Protein AF-A0A061S8C6-F1 (afdb_monomer_lite)

Sequence (274 aa):
RLLRRLGNVAHGTFVEFEAAVAGDGSKHVVRDGTVHPLTAYVINYVKRLFSYRGTLVALFREARAAADSTSSAEDGAPVETPRGGAEAGGRIAGSIVNILIALLQNLEAKSEMYKDGALRSLFLMNNVNYVVGSMRSYGSSQLLPEEWMARHAELVSTHKSQYLQLSWDPLFASLRAPLDVPENKRERRFVRERFRFINQQLKGLSAQHREWAIPDDELRREVRRTLLGELVPLYTKMREHYWDVFFSKKPEAYITYTGEDLRRMVEEDFFSRS

Organism: NCBI:txid582737

pLDDT: mean 86.71, std 13.58, range [40.66, 98.44]

Structure (mmCIF, N/CA/C/O backbone):
data_AF-A0A061S8C6-F1
#
_entry.id   AF-A0A061S8C6-F1
#
loop_
_atom_site.group_PDB
_atom_site.id
_atom_site.type_symbol
_atom_site.label_atom_id
_atom_site.label_alt_id
_atom_site.label_comp_id
_atom_site.label_asym_id
_atom_site.label_entity_id
_atom_site.label_seq_id
_atom_site.pdbx_PDB_ins_code
_atom_site.Cartn_x
_atom_site.Cartn_y
_atom_site.Cartn_z
_atom_site.occupancy
_atom_site.B_iso_or_equiv
_atom_site.auth_seq_id
_atom_site.auth_comp_id
_atom_site.auth_asym_id
_atom_site.auth_atom_id
_atom_site.pdbx_PDB_model_num
ATOM 1 N N . ARG A 1 1 ? 26.150 0.415 -43.761 1.00 60.56 1 ARG A N 1
ATOM 2 C CA . ARG A 1 1 ? 25.008 1.345 -44.014 1.00 60.56 1 ARG A CA 1
ATOM 3 C C . ARG A 1 1 ? 23.685 0.861 -43.393 1.00 60.56 1 ARG A C 1
ATOM 5 O O . ARG A 1 1 ? 23.012 1.683 -42.783 1.00 60.56 1 ARG A O 1
ATOM 12 N N . LEU A 1 2 ? 23.321 -0.428 -43.514 1.00 72.75 2 LEU A N 1
ATOM 13 C CA . LEU A 1 2 ? 22.068 -0.989 -42.969 1.00 72.75 2 LEU A CA 1
ATOM 14 C C . LEU A 1 2 ? 22.064 -1.099 -41.429 1.00 72.75 2 LEU A C 1
ATOM 16 O O . LEU A 1 2 ? 21.153 -0.583 -40.795 1.00 72.75 2 LEU A O 1
ATOM 20 N N . LEU A 1 3 ? 23.121 -1.662 -40.833 1.00 67.25 3 LEU A N 1
ATOM 21 C CA . LEU A 1 3 ? 23.253 -1.846 -39.375 1.00 67.25 3 LEU A CA 1
ATOM 22 C C . LEU A 1 3 ? 23.261 -0.511 -38.609 1.00 67.25 3 LEU A C 1
ATOM 24 O O . LEU A 1 3 ? 22.590 -0.370 -37.595 1.00 67.25 3 LEU A O 1
ATOM 28 N N . ARG A 1 4 ? 23.887 0.530 -39.178 1.00 68.69 4 ARG A N 1
ATOM 29 C CA . ARG A 1 4 ? 23.805 1.911 -38.667 1.00 68.69 4 ARG A CA 1
ATOM 30 C C . ARG A 1 4 ? 22.382 2.461 -38.641 1.00 68.69 4 ARG A C 1
ATOM 32 O O . ARG A 1 4 ? 21.973 3.064 -37.657 1.00 68.69 4 ARG A O 1
ATOM 39 N N . ARG A 1 5 ? 21.626 2.271 -39.728 1.00 74.06 5 ARG A N 1
ATOM 40 C CA . ARG A 1 5 ? 20.215 2.681 -39.777 1.00 74.06 5 ARG A CA 1
ATOM 41 C C . ARG A 1 5 ? 19.396 1.903 -38.754 1.00 74.06 5 ARG A C 1
ATOM 43 O O . ARG A 1 5 ? 18.610 2.515 -38.050 1.00 74.06 5 ARG A O 1
ATOM 50 N N . LEU A 1 6 ? 19.625 0.598 -38.640 1.00 75.38 6 LEU A N 1
ATOM 51 C CA . LEU A 1 6 ? 18.925 -0.260 -37.691 1.00 75.38 6 LEU A CA 1
ATOM 52 C C . LEU A 1 6 ? 19.224 0.122 -36.232 1.00 75.38 6 LEU A C 1
ATOM 54 O O . LEU A 1 6 ? 18.294 0.194 -35.440 1.00 75.38 6 LEU A O 1
ATOM 58 N N . GLY A 1 7 ? 20.470 0.453 -35.882 1.00 72.12 7 GLY A N 1
ATOM 59 C CA . GLY A 1 7 ? 20.815 0.939 -34.541 1.00 72.12 7 GLY A CA 1
ATOM 60 C C . GLY A 1 7 ? 20.236 2.318 -34.218 1.00 72.12 7 GLY A C 1
ATOM 61 O O . GLY A 1 7 ? 19.758 2.531 -33.107 1.00 72.12 7 GLY A O 1
ATOM 62 N N . ASN A 1 8 ? 20.192 3.236 -35.190 1.00 73.44 8 ASN A N 1
ATOM 63 C CA . ASN A 1 8 ? 19.529 4.533 -35.007 1.00 73.44 8 ASN A CA 1
ATOM 64 C C . ASN A 1 8 ? 18.009 4.388 -34.858 1.00 73.44 8 ASN A C 1
ATOM 66 O O . ASN A 1 8 ? 17.418 5.055 -34.015 1.00 73.44 8 ASN A O 1
ATOM 70 N N . VAL A 1 9 ? 17.386 3.497 -35.637 1.00 81.56 9 VAL A N 1
ATOM 71 C CA . VAL A 1 9 ? 15.960 3.166 -35.502 1.00 81.56 9 VAL A CA 1
ATOM 72 C C . VAL A 1 9 ? 15.696 2.527 -34.144 1.00 81.56 9 VAL A C 1
ATOM 74 O O . VAL A 1 9 ? 14.794 2.970 -33.447 1.00 81.56 9 VAL A O 1
ATOM 77 N N . ALA A 1 10 ? 16.519 1.566 -33.716 1.00 77.06 10 ALA A N 1
ATOM 78 C CA . ALA A 1 10 ? 16.403 0.964 -32.393 1.00 77.06 10 ALA A CA 1
ATOM 79 C C . ALA A 1 10 ? 16.480 2.034 -31.295 1.00 77.06 10 ALA A C 1
ATOM 81 O O . ALA A 1 10 ? 15.618 2.071 -30.424 1.00 77.06 10 ALA A O 1
ATOM 82 N N . HIS A 1 11 ? 17.437 2.966 -31.368 1.00 75.00 11 HIS A N 1
ATOM 83 C CA . HIS A 1 11 ? 17.502 4.083 -30.423 1.00 75.00 11 HIS A CA 1
ATOM 84 C C . HIS A 1 11 ? 16.231 4.943 -30.429 1.00 75.00 11 HIS A C 1
ATOM 86 O O . HIS A 1 11 ? 15.688 5.220 -29.362 1.00 75.00 11 HIS A O 1
ATOM 92 N N . GLY A 1 12 ? 15.737 5.310 -31.617 1.00 81.88 12 GLY A N 1
ATOM 93 C CA . GLY A 1 12 ? 14.487 6.053 -31.781 1.00 81.88 12 GLY A CA 1
ATOM 94 C C . GLY A 1 12 ? 13.299 5.341 -31.136 1.00 81.88 12 GLY A C 1
ATOM 95 O O . GLY A 1 12 ? 12.559 5.965 -30.386 1.00 81.88 12 GLY A O 1
ATOM 96 N N . THR A 1 13 ? 13.191 4.019 -31.302 1.00 86.12 13 THR A N 1
ATOM 97 C CA . THR A 1 13 ? 12.101 3.242 -30.690 1.00 86.12 13 THR A CA 1
ATOM 98 C C . THR A 1 13 ? 12.125 3.253 -29.160 1.00 86.12 13 THR A C 1
ATOM 100 O O . THR A 1 13 ? 11.061 3.211 -28.551 1.00 86.12 13 THR A O 1
ATOM 103 N N . PHE A 1 14 ? 13.295 3.358 -28.509 1.00 85.38 14 PHE A N 1
ATOM 104 C CA . PHE A 1 14 ? 13.348 3.525 -27.048 1.00 85.38 14 PHE A CA 1
ATOM 105 C C . PHE A 1 14 ? 12.778 4.876 -26.615 1.00 85.38 14 PHE A C 1
ATOM 107 O O . PHE A 1 14 ? 11.998 4.921 -25.669 1.00 85.38 14 PHE A O 1
ATOM 114 N N . VAL A 1 15 ? 13.150 5.952 -27.313 1.00 85.75 15 VAL A N 1
ATOM 115 C CA . VAL A 1 15 ? 12.687 7.315 -27.011 1.00 85.75 15 VAL A CA 1
ATOM 116 C C . VAL A 1 15 ? 11.187 7.451 -27.278 1.00 85.75 15 VAL A C 1
ATOM 118 O O . VAL A 1 15 ? 10.459 8.012 -26.466 1.00 85.75 15 VAL A O 1
ATOM 121 N N . GLU A 1 16 ? 10.701 6.890 -28.385 1.00 90.12 16 GLU A N 1
ATOM 122 C CA . GLU A 1 16 ? 9.270 6.852 -28.703 1.00 90.12 16 GLU A CA 1
ATOM 123 C C . GLU A 1 16 ? 8.485 6.042 -27.668 1.00 90.12 16 GLU A C 1
ATOM 125 O O . GLU A 1 16 ? 7.411 6.465 -27.242 1.00 90.12 16 GLU A O 1
ATOM 130 N N . PHE A 1 17 ? 9.025 4.904 -27.223 1.00 92.38 17 PHE A N 1
ATOM 131 C CA . PHE A 1 17 ? 8.394 4.097 -26.184 1.00 92.38 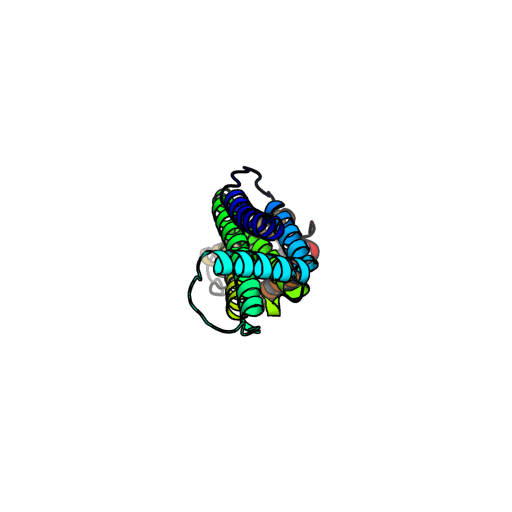17 PHE A CA 1
ATOM 132 C C . PHE A 1 17 ? 8.353 4.825 -24.838 1.00 92.38 17 PHE A C 1
ATOM 134 O O . PHE A 1 17 ? 7.316 4.830 -24.184 1.00 92.38 17 PHE A O 1
ATOM 141 N N . GLU A 1 18 ? 9.447 5.474 -24.437 1.00 92.25 18 GLU A N 1
ATOM 142 C CA . GLU A 1 18 ? 9.498 6.325 -23.244 1.00 92.25 18 GLU A CA 1
ATOM 143 C C . GLU A 1 18 ? 8.424 7.420 -23.298 1.00 92.25 18 GLU A C 1
ATOM 145 O O . GLU A 1 18 ? 7.632 7.553 -22.364 1.00 92.25 18 GLU A O 1
ATOM 150 N N . ALA A 1 19 ? 8.334 8.147 -24.417 1.00 91.19 19 ALA A N 1
ATOM 151 C CA . ALA A 1 19 ? 7.332 9.190 -24.617 1.00 91.19 19 ALA A CA 1
ATOM 152 C C . ALA A 1 19 ? 5.898 8.636 -24.592 1.00 91.19 19 ALA A C 1
ATOM 154 O O . ALA A 1 19 ? 5.008 9.259 -24.013 1.00 91.19 19 ALA A O 1
ATOM 155 N N . ALA A 1 20 ? 5.669 7.453 -25.169 1.00 92.94 20 ALA A N 1
ATOM 156 C CA . ALA A 1 20 ? 4.370 6.787 -25.139 1.00 92.94 20 ALA A CA 1
ATOM 157 C C . ALA A 1 20 ? 3.972 6.354 -23.719 1.00 92.94 20 ALA A C 1
ATOM 159 O O . ALA A 1 20 ? 2.811 6.492 -23.341 1.00 92.94 20 ALA A O 1
ATOM 160 N N . VAL A 1 21 ? 4.924 5.870 -22.916 1.00 93.75 21 VAL A N 1
ATOM 161 C CA . VAL A 1 21 ? 4.692 5.518 -21.507 1.00 93.75 21 VAL A CA 1
ATOM 162 C C . VAL A 1 21 ? 4.399 6.766 -20.677 1.00 93.75 21 VAL A C 1
ATOM 164 O O . VAL A 1 21 ? 3.437 6.772 -19.910 1.00 93.75 21 VAL A O 1
ATOM 167 N N . ALA A 1 22 ? 5.184 7.833 -20.850 1.00 91.81 22 ALA A N 1
ATOM 168 C CA . ALA A 1 22 ? 4.970 9.101 -20.157 1.00 91.81 22 ALA A CA 1
ATOM 169 C C . ALA A 1 22 ? 3.607 9.720 -20.512 1.00 91.81 22 ALA A C 1
ATOM 171 O O . ALA A 1 22 ? 2.885 10.195 -19.633 1.00 91.81 22 ALA A O 1
ATOM 172 N N . GLY A 1 23 ? 3.247 9.676 -21.797 1.00 89.31 23 GLY A N 1
ATOM 173 C CA . GLY A 1 23 ? 2.026 10.246 -22.358 1.00 89.31 23 GLY A CA 1
ATOM 174 C C . GLY A 1 23 ? 0.787 9.352 -22.283 1.00 89.31 23 GLY A C 1
ATOM 175 O O . GLY A 1 23 ? -0.250 9.747 -22.820 1.00 89.31 23 GLY A O 1
ATOM 176 N N . ASP A 1 24 ? 0.847 8.172 -21.650 1.00 89.88 24 ASP A N 1
ATOM 177 C CA . ASP A 1 24 ? -0.324 7.298 -21.531 1.00 89.88 24 ASP A CA 1
ATOM 178 C C . ASP A 1 24 ? -1.393 7.951 -20.641 1.00 89.88 24 ASP A C 1
ATOM 180 O O . ASP A 1 24 ? -1.356 7.869 -19.410 1.00 89.88 24 ASP A O 1
ATOM 184 N N . GLY A 1 25 ? -2.359 8.601 -21.291 1.00 80.44 25 GLY A N 1
ATOM 185 C CA . GLY A 1 25 ? -3.501 9.276 -20.673 1.00 80.44 25 GLY A CA 1
ATOM 186 C C . GLY A 1 25 ? -4.708 8.365 -20.445 1.00 80.44 25 GLY A C 1
ATOM 187 O O . GLY A 1 25 ? -5.836 8.858 -20.355 1.00 80.44 25 GLY A O 1
ATOM 188 N N . SER A 1 26 ? -4.513 7.041 -20.412 1.00 80.62 26 SER A N 1
ATOM 189 C CA . SER A 1 26 ? -5.609 6.104 -20.175 1.00 80.62 26 SER A CA 1
ATOM 190 C C . SER A 1 26 ? -6.276 6.399 -18.825 1.00 80.62 26 SER A C 1
ATOM 192 O O . SER A 1 26 ? -5.635 6.465 -17.778 1.00 80.62 26 SER A O 1
ATOM 194 N N . LYS A 1 27 ? -7.602 6.581 -18.841 1.00 75.75 27 LYS A N 1
ATOM 195 C CA . LYS A 1 27 ? -8.404 6.892 -17.641 1.00 75.75 27 LYS A CA 1
ATOM 196 C C . LYS A 1 27 ? -8.760 5.647 -16.823 1.00 75.75 27 LYS A C 1
ATOM 198 O O . LYS A 1 27 ? -9.739 5.646 -16.079 1.00 75.75 27 LYS A O 1
ATOM 203 N N . HIS A 1 28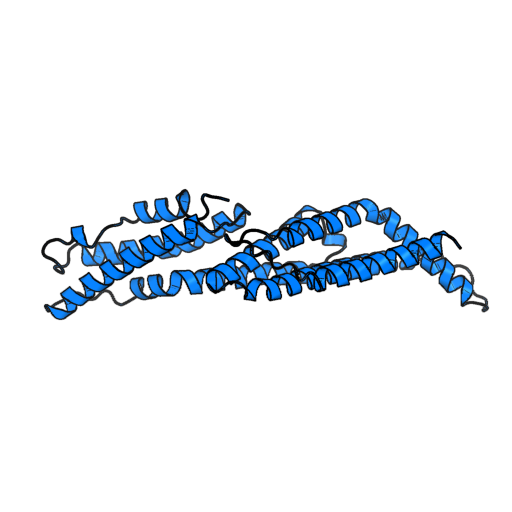 ? -8.027 4.554 -17.015 1.00 79.75 28 HIS A N 1
ATOM 204 C CA . HIS A 1 28 ? -8.328 3.296 -16.357 1.00 79.75 28 HIS A CA 1
ATOM 205 C C . HIS A 1 28 ? -7.880 3.356 -14.893 1.00 79.75 28 HIS A C 1
ATOM 207 O O . HIS A 1 28 ? -6.699 3.229 -14.580 1.00 79.75 28 HIS A O 1
ATOM 213 N N . VAL A 1 29 ? -8.840 3.543 -13.988 1.00 79.94 29 VAL A N 1
ATOM 214 C CA . VAL A 1 29 ? -8.599 3.495 -12.543 1.00 79.94 29 VAL A CA 1
ATOM 215 C C . VAL A 1 29 ? -8.738 2.057 -12.062 1.00 79.94 29 VAL A C 1
ATOM 217 O O . VAL A 1 29 ? -9.790 1.433 -12.211 1.00 79.94 29 VAL A O 1
ATOM 220 N N . VAL A 1 30 ? -7.675 1.547 -11.450 1.00 88.81 30 VAL A N 1
ATOM 221 C CA . VAL A 1 30 ? -7.631 0.211 -10.859 1.00 88.81 30 VAL A CA 1
ATOM 222 C C . VAL A 1 30 ? -8.296 0.267 -9.483 1.00 88.81 30 VAL A C 1
ATOM 224 O O . VAL A 1 30 ? -7.693 0.669 -8.498 1.00 88.81 30 VAL A O 1
ATOM 227 N N . ARG A 1 31 ? -9.586 -0.068 -9.419 1.00 90.38 31 ARG A N 1
ATOM 228 C CA . ARG A 1 31 ? -10.440 0.241 -8.254 1.00 90.38 31 ARG A CA 1
ATOM 229 C C . ARG A 1 31 ? -9.953 -0.326 -6.915 1.00 90.38 31 ARG A C 1
ATOM 231 O O . ARG A 1 31 ? -10.223 0.286 -5.891 1.00 90.38 31 ARG A O 1
ATOM 238 N N . ASP A 1 32 ? -9.269 -1.463 -6.928 1.00 92.88 32 ASP A N 1
ATOM 239 C CA . ASP A 1 32 ? -8.740 -2.160 -5.747 1.00 92.88 32 ASP A CA 1
ATOM 240 C C . ASP A 1 32 ? -7.292 -1.760 -5.397 1.00 92.88 32 ASP A C 1
ATOM 242 O O . ASP A 1 32 ? -6.709 -2.294 -4.454 1.00 92.88 32 ASP A O 1
ATOM 246 N N . GLY A 1 33 ? -6.692 -0.837 -6.157 1.00 93.81 33 GLY A N 1
ATOM 247 C CA . GLY A 1 33 ? -5.310 -0.411 -5.969 1.00 93.81 33 GLY A CA 1
ATOM 248 C C . GLY A 1 33 ? -4.268 -1.451 -6.389 1.00 93.81 33 GLY A C 1
ATOM 249 O O . GLY A 1 33 ? -3.097 -1.290 -6.045 1.00 93.81 33 GLY A O 1
ATOM 250 N N . THR A 1 34 ? -4.641 -2.501 -7.132 1.00 95.69 34 THR A N 1
ATOM 251 C CA . THR A 1 34 ? -3.683 -3.497 -7.635 1.00 95.69 34 THR A CA 1
ATOM 252 C C . THR A 1 34 ? -2.668 -2.907 -8.632 1.00 95.69 34 THR A C 1
ATOM 254 O O . THR A 1 34 ? -2.674 -1.717 -8.973 1.00 95.69 34 THR A O 1
ATOM 257 N N . VAL A 1 35 ? -1.753 -3.747 -9.117 1.00 96.38 35 VAL A N 1
ATOM 258 C CA . VAL A 1 35 ? -0.762 -3.368 -10.131 1.00 96.38 35 VAL A CA 1
ATOM 259 C C . VAL A 1 35 ? -1.466 -2.927 -11.417 1.00 96.38 35 VAL A C 1
ATOM 261 O O . VAL A 1 35 ? -2.308 -3.632 -11.972 1.00 96.38 35 VAL A O 1
ATOM 264 N N . HIS A 1 36 ? -1.094 -1.754 -11.922 1.00 95.50 36 HIS A N 1
ATOM 265 C CA . HIS A 1 36 ? -1.658 -1.204 -13.144 1.00 95.50 36 HIS A CA 1
ATOM 266 C C . HIS A 1 36 ? -1.216 -2.027 -14.369 1.00 95.50 36 HIS A C 1
ATOM 268 O O . HIS A 1 36 ? -0.034 -2.370 -14.476 1.00 95.50 36 HIS A O 1
ATOM 274 N N . PRO A 1 37 ? -2.098 -2.286 -15.357 1.00 94.38 37 PRO A N 1
ATOM 275 C CA . PRO A 1 37 ? -1.733 -3.030 -16.567 1.00 94.38 37 PRO A CA 1
ATOM 276 C C . PRO A 1 37 ? -0.530 -2.442 -17.321 1.00 94.38 37 PRO A C 1
ATOM 278 O O . PRO A 1 37 ? 0.321 -3.186 -17.806 1.00 94.38 37 PRO A O 1
ATOM 281 N N . LEU A 1 38 ? -0.417 -1.108 -17.363 1.00 94.81 38 LEU A N 1
ATOM 282 C CA . LEU A 1 38 ? 0.753 -0.406 -17.918 1.00 94.81 38 LEU A CA 1
ATOM 283 C C . LEU A 1 38 ? 2.065 -0.836 -17.245 1.00 94.81 38 LEU A C 1
ATOM 285 O O . LEU A 1 38 ? 3.054 -1.057 -17.936 1.00 94.81 38 LEU A O 1
ATOM 289 N N . THR A 1 39 ? 2.072 -1.007 -15.922 1.00 96.19 39 THR A N 1
ATOM 290 C CA . THR A 1 39 ? 3.252 -1.442 -15.167 1.00 96.19 39 THR A CA 1
ATOM 291 C C . THR A 1 39 ? 3.692 -2.824 -15.626 1.00 96.19 39 THR A C 1
ATOM 293 O O . THR A 1 39 ? 4.852 -3.014 -15.989 1.00 96.19 39 THR A O 1
ATOM 296 N N . ALA A 1 40 ? 2.761 -3.780 -15.697 1.00 94.38 40 ALA A N 1
ATOM 297 C CA . ALA A 1 40 ? 3.052 -5.125 -16.188 1.00 94.38 40 ALA A CA 1
ATOM 298 C C . ALA A 1 40 ? 3.533 -5.113 -17.649 1.00 94.38 40 ALA A C 1
ATOM 300 O O . ALA A 1 40 ? 4.491 -5.806 -17.994 1.00 94.38 40 ALA A O 1
ATOM 301 N N . TYR A 1 41 ? 2.910 -4.298 -18.504 1.00 94.88 41 TYR A N 1
ATOM 302 C CA . TYR A 1 41 ? 3.287 -4.150 -19.908 1.00 94.88 41 TYR A CA 1
ATOM 303 C C . TYR A 1 41 ? 4.715 -3.614 -20.076 1.00 94.88 41 TYR A C 1
ATOM 305 O O . TYR A 1 41 ? 5.533 -4.250 -20.744 1.00 94.88 41 TYR A O 1
ATOM 313 N N . VAL A 1 42 ? 5.042 -2.494 -19.426 1.00 95.06 42 VAL A N 1
ATOM 314 C CA . VAL A 1 42 ? 6.373 -1.874 -19.494 1.00 95.06 42 VAL A CA 1
ATOM 315 C C . VAL A 1 42 ? 7.433 -2.806 -18.922 1.00 95.06 42 VAL A C 1
ATOM 317 O O . VAL A 1 42 ? 8.486 -2.993 -19.527 1.00 95.06 42 VAL A O 1
ATOM 320 N N . ILE A 1 43 ? 7.146 -3.463 -17.802 1.00 93.94 43 ILE A N 1
ATOM 321 C CA . ILE A 1 43 ? 8.078 -4.413 -17.201 1.00 93.94 43 ILE A CA 1
ATOM 322 C C . ILE A 1 43 ? 8.310 -5.621 -18.112 1.00 93.94 43 ILE A C 1
ATOM 324 O O . ILE A 1 43 ? 9.451 -6.043 -18.279 1.00 93.94 43 ILE A O 1
ATOM 328 N N . ASN A 1 44 ? 7.275 -6.155 -18.760 1.00 92.44 44 ASN A N 1
ATOM 329 C CA . ASN A 1 44 ? 7.435 -7.229 -19.742 1.00 92.44 44 ASN A CA 1
ATOM 330 C C . ASN A 1 44 ? 8.223 -6.782 -20.977 1.00 92.44 44 ASN A C 1
ATOM 332 O O . ASN A 1 44 ? 9.012 -7.563 -21.511 1.00 92.44 44 ASN A O 1
ATOM 336 N N . TYR A 1 45 ? 8.051 -5.535 -21.414 1.00 90.94 45 TYR A N 1
ATOM 337 C CA . TYR A 1 45 ? 8.861 -4.950 -22.476 1.00 90.94 45 TYR A CA 1
ATOM 338 C C . TYR A 1 45 ? 10.340 -4.867 -22.067 1.00 90.94 45 TYR A C 1
ATOM 340 O O . TYR A 1 45 ? 11.197 -5.408 -22.764 1.00 90.94 45 TYR A O 1
ATOM 348 N N . VAL A 1 46 ? 10.643 -4.310 -20.891 1.00 89.19 46 VAL A N 1
ATOM 349 C CA . VAL A 1 46 ? 12.008 -4.239 -20.337 1.00 89.19 46 VAL A CA 1
ATOM 350 C C . VAL A 1 46 ? 12.627 -5.633 -20.178 1.00 89.19 46 VAL A C 1
ATOM 352 O O . VAL A 1 46 ? 13.775 -5.850 -20.563 1.00 89.19 46 VAL A O 1
ATOM 355 N N . LYS A 1 47 ? 11.856 -6.621 -19.712 1.00 86.56 47 LYS A N 1
ATOM 356 C CA . LYS A 1 47 ? 12.293 -8.024 -19.629 1.00 86.56 47 LYS A CA 1
ATOM 357 C C . LYS A 1 47 ? 12.693 -8.592 -20.992 1.00 86.56 47 LYS A C 1
ATOM 359 O O . LYS A 1 47 ? 13.728 -9.245 -21.097 1.00 86.56 47 LYS A O 1
ATOM 364 N N . ARG A 1 48 ? 11.923 -8.310 -22.049 1.00 85.88 48 ARG A N 1
ATOM 365 C CA . ARG A 1 48 ? 12.279 -8.713 -23.422 1.00 85.88 48 ARG A CA 1
ATOM 366 C C . ARG A 1 48 ? 13.552 -8.019 -23.896 1.00 85.88 48 ARG A C 1
ATOM 368 O O . ARG A 1 48 ? 14.389 -8.667 -24.515 1.00 85.88 48 ARG A O 1
ATOM 375 N N . LEU A 1 49 ? 13.735 -6.738 -23.574 1.00 82.12 49 LEU A N 1
ATOM 376 C CA . LEU A 1 49 ? 14.970 -6.016 -23.895 1.00 82.12 49 LEU A CA 1
ATOM 377 C C . LEU A 1 49 ? 16.197 -6.673 -23.248 1.00 82.12 49 LEU A C 1
ATOM 379 O O . LEU A 1 49 ? 17.236 -6.783 -23.901 1.00 82.12 49 LEU A O 1
ATOM 383 N N . PHE A 1 50 ? 16.072 -7.185 -22.017 1.00 77.50 50 PHE A N 1
ATOM 384 C CA . PHE A 1 50 ? 17.146 -7.955 -21.381 1.00 77.50 50 PHE A CA 1
ATOM 385 C C . PHE A 1 50 ? 17.492 -9.231 -22.158 1.00 77.50 50 PHE A C 1
ATOM 387 O O . PHE A 1 50 ? 18.674 -9.514 -22.351 1.00 77.50 50 PHE A O 1
ATOM 394 N N . SER A 1 51 ? 16.499 -9.964 -22.671 1.00 81.88 51 SER A N 1
ATOM 395 C CA . SER A 1 51 ? 16.736 -11.174 -23.476 1.00 81.88 51 SER A CA 1
ATOM 396 C C . SER A 1 51 ? 17.521 -10.900 -24.765 1.00 81.88 51 SER A C 1
ATOM 398 O O . SER A 1 51 ? 18.263 -11.766 -25.221 1.00 81.88 51 SER A O 1
ATOM 400 N N . TYR A 1 52 ? 17.413 -9.692 -25.327 1.00 81.75 52 TYR A N 1
ATOM 401 C CA . TYR A 1 52 ? 18.125 -9.281 -26.544 1.00 81.75 52 TYR A CA 1
ATOM 402 C C . TYR A 1 52 ? 19.355 -8.401 -26.277 1.00 81.75 52 TYR A C 1
ATOM 404 O O . TYR A 1 52 ? 19.899 -7.807 -27.209 1.00 81.75 52 TYR A O 1
ATOM 412 N N . ARG A 1 53 ? 19.843 -8.320 -25.029 1.00 77.25 53 ARG A N 1
ATOM 413 C CA . ARG A 1 53 ? 20.956 -7.431 -24.642 1.00 77.25 53 ARG A CA 1
ATOM 414 C C . ARG A 1 53 ? 22.195 -7.597 -25.523 1.00 77.25 53 ARG A C 1
ATOM 416 O O . ARG A 1 53 ? 22.767 -6.597 -25.943 1.00 77.25 53 ARG A O 1
ATOM 423 N N . GLY A 1 54 ? 22.613 -8.832 -25.808 1.00 79.06 54 GLY A N 1
ATOM 424 C CA . GLY A 1 54 ? 23.793 -9.098 -26.643 1.00 79.06 54 GLY A CA 1
ATOM 425 C C . GLY A 1 54 ? 23.645 -8.526 -28.055 1.00 79.06 54 GLY A C 1
ATOM 426 O O . GLY A 1 54 ? 24.530 -7.821 -28.538 1.00 79.06 54 GLY A O 1
ATOM 427 N N . THR A 1 55 ? 22.482 -8.751 -28.670 1.00 83.19 55 THR A N 1
ATOM 428 C CA . THR A 1 55 ? 22.127 -8.215 -29.988 1.00 83.19 55 THR A CA 1
ATOM 429 C C . THR A 1 55 ? 22.058 -6.692 -29.975 1.00 83.19 55 THR A C 1
ATOM 431 O O . THR A 1 55 ? 22.591 -6.054 -30.876 1.00 83.19 55 THR A O 1
ATOM 434 N N . LEU A 1 56 ? 21.461 -6.095 -28.938 1.00 77.50 56 LEU A N 1
ATOM 435 C CA . LEU A 1 56 ? 21.400 -4.643 -28.791 1.00 77.50 56 LEU A CA 1
ATOM 436 C C . LEU A 1 56 ? 22.807 -4.048 -28.656 1.00 77.50 56 LEU A C 1
ATOM 438 O O . LEU A 1 56 ? 23.145 -3.124 -29.387 1.00 77.50 56 LEU A O 1
ATOM 442 N N . VAL A 1 57 ? 23.665 -4.599 -27.793 1.00 79.50 57 VAL A N 1
ATOM 443 C CA . VAL A 1 57 ? 25.045 -4.114 -27.621 1.00 79.50 57 VAL A CA 1
ATOM 444 C C . VAL A 1 57 ? 25.829 -4.183 -28.935 1.00 79.50 57 VAL A C 1
ATOM 446 O O . VAL A 1 57 ? 26.522 -3.223 -29.269 1.00 79.50 57 VAL A O 1
ATOM 449 N N . ALA A 1 58 ? 25.706 -5.275 -29.696 1.00 79.19 58 ALA A N 1
ATOM 450 C CA . ALA A 1 58 ? 26.330 -5.400 -31.014 1.00 79.19 58 ALA A CA 1
ATOM 451 C C . ALA A 1 58 ? 25.795 -4.344 -31.998 1.00 79.19 58 ALA A C 1
ATOM 453 O O . ALA A 1 58 ? 26.573 -3.616 -32.613 1.00 79.19 58 ALA A O 1
ATOM 454 N N . LEU A 1 59 ? 24.472 -4.178 -32.056 1.00 78.75 59 LEU A N 1
ATOM 455 C CA . LEU A 1 59 ? 23.809 -3.217 -32.933 1.00 78.75 59 LEU A CA 1
ATOM 456 C C . LEU A 1 59 ? 24.221 -1.762 -32.636 1.00 78.75 59 LEU A C 1
ATOM 458 O O . LEU A 1 59 ? 24.501 -0.986 -33.550 1.00 78.75 59 LEU A O 1
ATOM 462 N N . PHE A 1 60 ? 24.286 -1.385 -31.356 1.00 72.12 60 PHE A N 1
ATOM 463 C CA . PHE A 1 60 ? 24.695 -0.044 -30.928 1.00 72.12 60 PHE A CA 1
ATOM 464 C C . PHE A 1 60 ? 26.192 0.214 -31.156 1.00 72.12 60 PHE A C 1
ATOM 466 O O . PHE A 1 60 ? 26.565 1.333 -31.519 1.00 72.12 60 PHE A O 1
ATOM 473 N N . ARG A 1 61 ? 27.047 -0.806 -30.994 1.00 76.19 61 ARG A N 1
ATOM 474 C CA . ARG A 1 61 ? 28.479 -0.728 -31.334 1.00 76.19 61 ARG A CA 1
ATOM 475 C C . ARG A 1 61 ? 28.684 -0.448 -32.820 1.00 76.19 61 ARG A C 1
ATOM 477 O O . ARG A 1 61 ? 29.404 0.482 -33.176 1.00 76.19 61 ARG A O 1
ATOM 484 N N . GLU A 1 62 ? 28.020 -1.210 -33.680 1.00 73.44 62 GLU A N 1
ATOM 485 C CA . GLU A 1 62 ? 28.142 -1.078 -35.134 1.00 73.44 62 GLU A CA 1
ATOM 486 C C . GLU A 1 62 ? 27.582 0.248 -35.651 1.00 73.44 62 GLU A C 1
ATOM 488 O O . GLU A 1 62 ? 28.157 0.861 -36.553 1.00 73.44 62 GLU A O 1
ATOM 493 N N . ALA A 1 63 ? 26.481 0.732 -35.066 1.00 67.12 63 ALA A N 1
ATOM 494 C CA . ALA A 1 63 ? 25.926 2.032 -35.423 1.00 67.12 63 ALA A CA 1
ATOM 495 C C . ALA A 1 63 ? 26.893 3.183 -35.129 1.00 67.12 63 ALA A C 1
ATOM 497 O O . ALA A 1 63 ? 26.964 4.129 -35.916 1.00 67.12 63 ALA A O 1
ATOM 498 N N . ARG A 1 64 ? 27.674 3.075 -34.050 1.00 68.88 64 ARG A N 1
ATOM 499 C CA . ARG A 1 64 ? 28.691 4.063 -33.690 1.00 68.88 64 ARG A CA 1
ATOM 500 C C . ARG A 1 64 ? 29.954 3.957 -34.534 1.00 68.88 64 ARG A C 1
ATOM 502 O O . ARG A 1 64 ? 30.378 4.968 -35.075 1.00 68.88 64 ARG A O 1
ATOM 509 N N . ALA A 1 65 ? 30.493 2.756 -34.737 1.00 68.94 65 ALA A N 1
ATOM 510 C CA . ALA A 1 65 ? 31.644 2.559 -35.626 1.00 68.94 65 ALA A CA 1
ATOM 511 C C . ALA A 1 65 ? 31.361 3.097 -37.046 1.00 68.94 65 ALA A C 1
ATOM 513 O O . ALA A 1 65 ? 32.216 3.690 -37.706 1.00 68.94 65 ALA A O 1
ATOM 514 N N . ALA A 1 66 ? 30.114 2.961 -37.504 1.00 63.06 66 ALA A N 1
ATOM 515 C CA . ALA A 1 66 ? 29.648 3.511 -38.771 1.00 63.06 66 ALA A CA 1
ATOM 516 C C . ALA A 1 66 ? 29.331 5.024 -38.742 1.00 63.06 66 ALA A C 1
ATOM 518 O O . ALA A 1 66 ? 29.050 5.594 -39.797 1.00 63.06 66 ALA A O 1
ATOM 519 N N . ALA A 1 67 ? 29.280 5.662 -37.571 1.00 62.62 67 ALA A N 1
ATOM 520 C CA . ALA A 1 67 ? 29.182 7.113 -37.413 1.00 62.62 67 ALA A CA 1
ATOM 521 C C . ALA A 1 67 ? 30.585 7.737 -37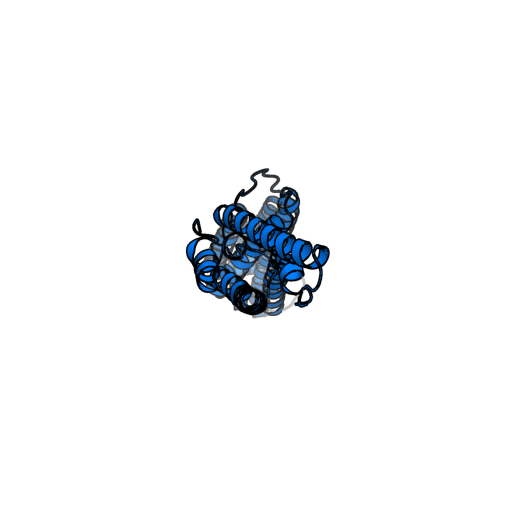.388 1.00 62.62 67 ALA A C 1
ATOM 523 O O . ALA A 1 67 ? 30.837 8.647 -38.176 1.00 62.62 67 ALA A O 1
ATOM 524 N N . ASP A 1 68 ? 31.498 7.155 -36.604 1.00 62.66 68 ASP A N 1
ATOM 525 C CA . ASP A 1 68 ? 32.885 7.606 -36.432 1.00 62.66 68 ASP A CA 1
ATOM 526 C C . ASP A 1 68 ? 33.685 7.529 -37.750 1.00 62.66 68 ASP A C 1
ATOM 528 O O . ASP A 1 68 ? 34.435 8.444 -38.086 1.00 62.66 68 ASP A O 1
ATOM 532 N N . SER A 1 69 ? 33.436 6.503 -38.574 1.00 61.03 69 SER A N 1
ATOM 533 C CA . SER A 1 69 ? 34.001 6.369 -39.936 1.00 61.03 69 SER A CA 1
ATOM 534 C C . SER A 1 69 ? 33.483 7.396 -40.952 1.00 61.03 69 SER A C 1
ATOM 536 O O . SER A 1 69 ? 34.035 7.518 -42.040 1.00 61.03 69 SER A O 1
ATOM 538 N N . THR A 1 70 ? 32.427 8.145 -40.621 1.00 55.44 70 THR A N 1
ATOM 539 C CA . THR A 1 70 ? 31.942 9.273 -41.439 1.00 55.44 70 THR A CA 1
ATOM 540 C C . THR A 1 70 ? 32.484 10.623 -40.966 1.00 55.44 70 THR A C 1
ATOM 542 O O . THR A 1 70 ? 32.288 11.611 -41.666 1.00 55.44 70 THR A O 1
ATOM 545 N N . SER A 1 71 ? 33.133 10.678 -39.796 1.00 54.88 71 SER A N 1
ATOM 546 C CA . SER A 1 71 ? 33.621 11.912 -39.165 1.00 54.88 71 SER A CA 1
ATOM 547 C C . SER A 1 71 ? 35.140 11.968 -38.980 1.00 54.88 71 SER A C 1
ATOM 549 O O . SER A 1 71 ? 35.635 12.973 -38.485 1.00 54.88 71 SER A O 1
ATOM 551 N N . SER A 1 72 ? 35.886 10.929 -39.365 1.00 46.31 72 SER A N 1
ATOM 552 C CA . SER A 1 72 ? 37.349 10.886 -39.251 1.00 46.31 72 SER A CA 1
ATOM 553 C C . SER A 1 72 ? 38.006 10.695 -40.619 1.00 46.31 72 SER A C 1
ATOM 555 O O . SER A 1 72 ? 38.105 9.594 -41.153 1.00 46.31 72 SER A O 1
ATOM 557 N N . ALA A 1 73 ? 38.455 11.816 -41.177 1.00 46.44 73 ALA A N 1
ATOM 558 C CA . ALA A 1 73 ? 39.543 11.877 -42.139 1.00 46.44 73 ALA A CA 1
ATOM 559 C C . ALA A 1 73 ? 40.781 12.426 -41.415 1.00 46.44 73 ALA A C 1
ATOM 561 O O . ALA A 1 73 ? 41.272 13.473 -41.797 1.00 46.44 73 ALA A O 1
ATOM 562 N N . GLU A 1 74 ? 41.240 11.774 -40.343 1.00 46.91 74 GLU A N 1
ATOM 563 C CA . GLU A 1 74 ? 42.572 12.025 -39.774 1.00 46.91 74 GLU A CA 1
ATOM 564 C C . GLU A 1 74 ? 43.166 10.709 -39.255 1.00 46.91 74 GLU A C 1
ATOM 566 O O . GLU A 1 74 ? 42.484 9.909 -38.610 1.00 46.91 74 GLU A O 1
ATOM 571 N N . ASP A 1 75 ? 44.427 10.486 -39.626 1.00 48.00 75 ASP A N 1
ATOM 572 C CA . ASP A 1 75 ? 45.219 9.275 -39.426 1.00 48.00 75 ASP A CA 1
ATOM 573 C C . ASP A 1 75 ? 45.305 8.845 -37.954 1.00 48.00 75 ASP A C 1
ATOM 575 O O . ASP A 1 75 ? 45.834 9.551 -37.096 1.00 48.00 75 ASP A O 1
ATOM 579 N N . GLY A 1 76 ? 44.863 7.620 -37.673 1.00 40.66 76 GLY A N 1
ATOM 580 C CA . GLY A 1 76 ? 45.086 6.952 -36.395 1.00 40.66 76 GLY A CA 1
ATOM 581 C C . GLY A 1 76 ? 44.643 5.493 -36.451 1.00 40.66 76 GLY A C 1
ATOM 582 O O . GLY A 1 76 ? 43.497 5.201 -36.782 1.00 40.66 76 GLY A O 1
ATOM 583 N N . ALA A 1 77 ? 45.564 4.571 -36.159 1.00 41.41 77 ALA A N 1
ATOM 584 C CA . ALA A 1 77 ? 45.363 3.122 -36.225 1.00 41.41 77 ALA A CA 1
ATOM 585 C C . ALA A 1 77 ? 44.102 2.645 -35.463 1.00 41.41 77 ALA A C 1
ATOM 587 O O . ALA A 1 77 ? 43.769 3.211 -34.417 1.00 41.41 77 ALA A O 1
ATOM 588 N N . PRO A 1 78 ? 43.418 1.578 -35.927 1.00 43.12 78 PRO A N 1
ATOM 589 C CA . PRO A 1 78 ? 42.204 1.090 -35.290 1.00 43.12 78 PRO A CA 1
ATOM 590 C C . PRO A 1 78 ? 42.558 0.445 -33.949 1.00 43.12 78 PRO A C 1
ATOM 592 O O . PRO A 1 78 ? 42.968 -0.711 -33.876 1.00 43.12 78 PRO A O 1
ATOM 595 N N . VAL A 1 79 ? 42.398 1.192 -32.859 1.00 41.72 79 VAL A N 1
ATOM 596 C CA . VAL A 1 79 ? 42.367 0.591 -31.529 1.00 41.72 79 VAL A CA 1
ATOM 597 C C . VAL A 1 79 ? 40.993 -0.054 -31.383 1.00 41.72 79 VAL A C 1
ATOM 599 O O . VAL A 1 79 ? 39.994 0.636 -31.165 1.00 41.72 79 VAL A O 1
ATOM 602 N N . GLU A 1 80 ? 40.927 -1.380 -31.509 1.00 45.78 80 GLU A N 1
ATOM 603 C CA . GLU A 1 80 ? 39.780 -2.166 -31.050 1.00 45.78 80 GLU A CA 1
ATOM 604 C C . GLU A 1 80 ? 39.631 -1.955 -29.538 1.00 45.78 80 GLU A C 1
ATOM 606 O O . GLU A 1 80 ? 40.205 -2.657 -28.709 1.00 45.78 80 GLU A O 1
ATOM 611 N N . THR A 1 81 ? 38.912 -0.903 -29.154 1.00 44.31 81 THR A N 1
ATOM 612 C CA . THR A 1 81 ? 38.743 -0.551 -27.750 1.00 44.31 81 THR A CA 1
ATOM 613 C C . THR A 1 81 ? 37.601 -1.375 -27.138 1.00 44.31 81 THR A C 1
ATOM 615 O O . THR A 1 81 ? 36.457 -1.316 -27.604 1.00 44.31 81 THR A O 1
ATOM 618 N N . PRO A 1 82 ? 37.833 -2.065 -26.004 1.00 47.91 82 PRO A N 1
ATOM 619 C CA . PRO A 1 82 ? 36.768 -2.677 -25.201 1.00 47.91 82 PRO A CA 1
ATOM 620 C C . PRO A 1 82 ? 35.678 -1.670 -24.771 1.00 47.91 82 PRO A C 1
ATOM 622 O O . PRO A 1 82 ? 34.533 -2.058 -24.519 1.00 47.91 82 PRO A O 1
ATOM 625 N N . ARG A 1 83 ? 36.010 -0.365 -24.758 1.00 52.81 83 ARG A N 1
ATOM 626 C CA . ARG A 1 83 ? 35.143 0.774 -24.397 1.00 52.81 83 ARG A CA 1
ATOM 627 C C . ARG A 1 83 ? 33.823 0.836 -25.163 1.00 52.81 83 ARG A C 1
ATOM 629 O O . ARG A 1 83 ? 32.795 1.101 -24.547 1.00 52.81 83 ARG A O 1
ATOM 636 N N . GLY A 1 84 ? 33.804 0.524 -26.461 1.00 54.44 84 GLY A N 1
ATOM 637 C CA . GLY A 1 84 ? 32.588 0.679 -27.274 1.00 54.44 84 GLY A CA 1
ATOM 638 C C . GLY A 1 84 ? 31.404 -0.181 -26.807 1.00 54.44 84 GLY A C 1
ATOM 639 O O . GLY A 1 84 ? 30.249 0.187 -27.006 1.00 54.44 84 GLY A O 1
ATOM 640 N N . GLY A 1 85 ? 31.668 -1.318 -26.152 1.00 56.62 85 GLY A N 1
ATOM 641 C CA . GLY A 1 85 ? 30.614 -2.195 -25.616 1.00 56.62 85 GLY A CA 1
ATOM 642 C C . GLY A 1 85 ? 30.102 -1.779 -24.257 1.00 56.62 85 GLY A C 1
ATOM 643 O O . GLY A 1 85 ? 28.907 -1.898 -24.001 1.00 56.62 85 GLY A O 1
ATOM 644 N N . ALA A 1 86 ? 30.997 -1.269 -23.412 1.00 61.22 86 ALA A N 1
ATOM 645 C CA . ALA A 1 86 ? 30.629 -0.695 -22.127 1.00 61.22 86 ALA A CA 1
ATOM 646 C C . ALA A 1 86 ? 29.761 0.558 -22.331 1.00 61.22 86 ALA A C 1
ATOM 648 O O . ALA A 1 86 ? 28.725 0.698 -21.690 1.00 61.22 86 ALA A O 1
ATOM 649 N N . GLU A 1 87 ? 30.111 1.411 -23.298 1.00 66.88 87 GLU A N 1
ATOM 650 C CA . GLU A 1 87 ? 29.331 2.606 -23.643 1.00 66.88 87 GLU A CA 1
ATOM 651 C C . GLU A 1 87 ? 27.976 2.261 -24.285 1.00 66.88 87 GLU A C 1
ATOM 653 O O . GLU A 1 87 ? 26.956 2.845 -23.923 1.00 66.88 87 GLU A O 1
ATOM 658 N N . ALA A 1 88 ? 27.924 1.274 -25.190 1.00 64.75 88 ALA A N 1
ATOM 659 C CA . ALA A 1 88 ? 26.663 0.775 -25.748 1.00 64.75 88 ALA A CA 1
ATOM 660 C C . ALA A 1 88 ? 25.758 0.150 -24.670 1.00 64.75 88 ALA A C 1
ATOM 662 O O . ALA A 1 88 ? 24.558 0.425 -24.631 1.00 64.75 88 ALA A O 1
ATOM 663 N N . GLY A 1 89 ? 26.336 -0.640 -23.760 1.00 67.44 89 GLY A N 1
ATOM 664 C CA . GLY A 1 89 ? 25.637 -1.190 -22.599 1.00 67.44 89 GLY A CA 1
ATOM 665 C C . GLY A 1 89 ? 25.101 -0.101 -21.667 1.00 67.44 89 GLY A C 1
ATOM 666 O O . GLY A 1 89 ? 23.947 -0.179 -21.250 1.00 67.44 89 GLY A O 1
ATOM 667 N N . GLY A 1 90 ? 25.892 0.945 -21.411 1.00 74.50 90 GLY A N 1
ATOM 668 C CA . GLY A 1 90 ? 25.493 2.101 -20.606 1.00 74.50 90 GLY A CA 1
ATOM 669 C C . GLY A 1 90 ? 24.337 2.898 -21.218 1.00 74.50 90 GLY A C 1
ATOM 670 O O . GLY A 1 90 ? 23.438 3.324 -20.500 1.00 74.50 90 GLY A O 1
ATOM 671 N N . ARG A 1 91 ? 24.290 3.041 -22.549 1.00 75.38 91 ARG A N 1
ATOM 672 C CA . ARG A 1 91 ? 23.160 3.696 -23.236 1.00 75.38 91 ARG A CA 1
ATOM 673 C C . ARG A 1 91 ? 21.862 2.901 -23.114 1.00 75.38 91 ARG A C 1
ATOM 675 O O . ARG A 1 91 ? 20.821 3.494 -22.856 1.00 75.38 91 ARG A O 1
ATOM 682 N N . ILE A 1 92 ? 21.923 1.574 -23.259 1.00 78.44 92 ILE A N 1
ATOM 683 C CA . ILE A 1 92 ? 20.756 0.694 -23.075 1.00 78.44 92 ILE A CA 1
ATOM 684 C C . ILE A 1 92 ? 20.263 0.771 -21.625 1.00 78.44 92 ILE A C 1
ATOM 686 O O . ILE A 1 92 ? 19.065 0.917 -21.394 1.00 78.44 92 ILE A O 1
ATOM 690 N N . ALA A 1 93 ? 21.185 0.721 -20.660 1.00 80.31 93 ALA A N 1
ATOM 691 C CA . ALA A 1 93 ? 20.874 0.905 -19.245 1.00 80.31 93 ALA A CA 1
ATOM 692 C C . ALA A 1 93 ? 20.185 2.255 -18.985 1.00 80.31 93 ALA A C 1
ATOM 694 O O . ALA A 1 93 ? 19.125 2.286 -18.365 1.00 80.31 93 ALA A O 1
ATOM 695 N N . GLY A 1 94 ? 20.726 3.350 -19.527 1.00 83.75 94 GLY A N 1
ATOM 696 C CA . GLY A 1 94 ? 20.138 4.687 -19.410 1.00 83.75 94 GLY A CA 1
ATOM 697 C C . GLY A 1 94 ? 18.725 4.775 -19.991 1.00 83.75 94 GLY A C 1
ATOM 698 O O . GLY A 1 94 ? 17.823 5.273 -19.326 1.00 83.75 94 GLY A O 1
ATOM 699 N N . SER A 1 95 ? 18.493 4.219 -21.184 1.00 85.56 95 SER A N 1
ATOM 700 C CA . SER A 1 95 ? 17.149 4.176 -21.777 1.00 85.56 95 SER A CA 1
ATOM 701 C C . SER A 1 95 ? 16.159 3.367 -20.935 1.00 85.56 95 SER A C 1
ATOM 703 O O . SER A 1 95 ? 15.014 3.778 -20.778 1.00 85.56 95 SER A O 1
ATOM 705 N N . ILE A 1 96 ? 16.584 2.240 -20.354 1.00 87.12 96 ILE A N 1
ATOM 706 C CA . ILE A 1 96 ? 15.731 1.447 -19.456 1.00 87.12 96 ILE A CA 1
ATOM 707 C C . ILE A 1 96 ? 15.384 2.246 -18.197 1.00 87.12 96 ILE A C 1
ATOM 709 O O . ILE A 1 96 ? 14.217 2.286 -17.813 1.00 87.12 96 ILE A O 1
ATOM 713 N N . VAL A 1 97 ? 16.366 2.909 -17.579 1.00 88.88 97 VAL A N 1
ATOM 714 C CA . VAL A 1 97 ? 16.135 3.766 -16.406 1.00 88.88 97 VAL A CA 1
ATOM 715 C C . VAL A 1 97 ? 15.125 4.867 -16.732 1.00 88.88 97 VAL A C 1
ATOM 717 O O . VAL A 1 97 ? 14.184 5.054 -15.964 1.00 88.88 97 VAL A O 1
ATOM 720 N N . ASN A 1 98 ? 15.256 5.538 -17.878 1.00 90.75 98 ASN A N 1
ATOM 721 C CA . ASN A 1 98 ? 14.317 6.583 -18.285 1.00 90.75 98 ASN A CA 1
ATOM 722 C C . ASN A 1 98 ? 12.896 6.044 -18.495 1.00 90.75 98 ASN A C 1
ATOM 724 O O . ASN A 1 98 ? 11.945 6.638 -17.999 1.00 90.75 98 ASN A O 1
ATOM 728 N N . ILE A 1 99 ? 12.743 4.885 -19.147 1.00 93.12 99 ILE A N 1
ATOM 729 C CA . ILE A 1 99 ? 11.438 4.226 -19.323 1.00 93.12 99 ILE A CA 1
ATOM 730 C C . ILE A 1 99 ? 10.796 3.901 -17.967 1.00 93.12 99 ILE A C 1
ATOM 732 O O . ILE A 1 99 ? 9.595 4.101 -17.785 1.00 93.12 99 ILE A O 1
ATOM 736 N N . LEU A 1 100 ? 11.581 3.409 -17.003 1.00 93.88 100 LEU A N 1
ATOM 737 C CA . LEU A 1 100 ? 11.083 3.113 -15.658 1.00 93.88 100 LEU A CA 1
ATOM 738 C C . LEU A 1 100 ? 10.698 4.391 -14.901 1.00 93.88 100 LEU A C 1
ATOM 740 O O . LEU A 1 100 ? 9.662 4.409 -14.243 1.00 93.88 100 LEU A O 1
ATOM 744 N N . ILE A 1 101 ? 11.476 5.470 -15.019 1.00 93.12 101 ILE A N 1
ATOM 745 C CA . ILE A 1 101 ? 11.135 6.772 -14.425 1.00 93.12 101 ILE A CA 1
ATOM 746 C C . ILE A 1 101 ? 9.846 7.324 -15.046 1.00 93.12 101 ILE A C 1
ATOM 748 O O . ILE A 1 101 ? 8.947 7.720 -14.306 1.00 93.12 101 ILE A O 1
ATOM 752 N N . ALA A 1 102 ? 9.724 7.292 -16.375 1.00 95.31 102 ALA A N 1
ATOM 753 C CA . ALA A 1 102 ? 8.528 7.720 -17.096 1.00 95.31 102 ALA A CA 1
ATOM 754 C C . ALA A 1 102 ? 7.288 6.935 -16.647 1.00 95.31 102 ALA A C 1
ATOM 756 O O . ALA A 1 102 ? 6.239 7.526 -16.392 1.00 95.31 102 ALA A O 1
ATOM 757 N N . LEU A 1 103 ? 7.419 5.613 -16.475 1.00 96.62 103 LEU A N 1
ATOM 758 C CA . LEU A 1 103 ? 6.361 4.769 -15.922 1.00 96.62 103 LEU A CA 1
ATOM 759 C C . LEU A 1 103 ? 5.958 5.229 -14.518 1.00 96.62 103 LEU A C 1
ATOM 761 O O . LEU A 1 103 ? 4.774 5.426 -14.261 1.00 96.62 103 LEU A O 1
ATOM 765 N N . LEU A 1 104 ? 6.919 5.399 -13.609 1.00 95.94 104 LEU A N 1
ATOM 766 C CA . LEU A 1 104 ? 6.634 5.765 -12.220 1.00 95.94 104 LEU A CA 1
ATOM 767 C C . LEU A 1 104 ? 5.996 7.156 -12.103 1.00 95.94 104 LEU A C 1
ATOM 769 O O . LEU A 1 104 ? 5.033 7.320 -11.361 1.00 95.94 104 LEU A O 1
ATOM 773 N N . GLN A 1 105 ? 6.462 8.135 -12.881 1.00 95.62 105 GLN A N 1
ATOM 774 C CA . GLN A 1 105 ? 5.858 9.471 -12.941 1.00 95.62 105 GLN A CA 1
ATOM 775 C C . GLN A 1 105 ? 4.432 9.435 -13.503 1.00 95.62 105 GLN A C 1
ATOM 777 O O . GLN A 1 105 ? 3.540 10.111 -12.993 1.00 95.62 105 GLN A O 1
ATOM 782 N N . ASN A 1 106 ? 4.199 8.623 -14.536 1.00 95.31 106 ASN A N 1
ATOM 783 C CA . ASN A 1 106 ? 2.868 8.446 -15.103 1.00 95.31 106 ASN A CA 1
ATOM 784 C C . ASN A 1 106 ? 1.911 7.766 -14.103 1.00 95.31 106 ASN A C 1
ATOM 786 O O . ASN A 1 106 ? 0.754 8.166 -13.980 1.00 95.31 106 ASN A O 1
ATOM 790 N N . LEU A 1 107 ? 2.392 6.782 -13.337 1.00 95.81 107 LEU A N 1
ATOM 791 C CA . LEU A 1 107 ? 1.620 6.147 -12.267 1.00 95.81 107 LEU A CA 1
ATOM 792 C C . LEU A 1 107 ? 1.307 7.116 -11.123 1.00 95.81 107 LEU A C 1
ATOM 794 O O . LEU A 1 107 ? 0.180 7.105 -10.635 1.00 95.81 107 LEU A O 1
ATOM 798 N N . GLU A 1 108 ? 2.253 7.975 -10.738 1.00 95.12 108 GLU A N 1
ATOM 799 C CA . GLU A 1 108 ? 2.027 9.045 -9.759 1.00 95.12 108 GLU A CA 1
ATOM 800 C C . GLU A 1 108 ? 0.895 9.968 -10.219 1.00 95.12 108 GLU A C 1
ATOM 802 O O . GLU A 1 108 ? -0.081 10.161 -9.494 1.00 95.12 108 GLU A O 1
ATOM 807 N N . ALA A 1 109 ? 0.953 10.442 -11.467 1.00 94.31 109 ALA A N 1
ATOM 808 C CA . ALA A 1 109 ? -0.094 11.279 -12.048 1.00 94.31 109 ALA A CA 1
ATOM 809 C C . ALA A 1 109 ? -1.459 10.568 -12.096 1.00 94.31 109 ALA A C 1
ATOM 811 O O . ALA A 1 109 ? -2.490 11.174 -11.812 1.00 94.31 109 ALA A O 1
ATOM 812 N N . LYS A 1 110 ? -1.488 9.266 -12.406 1.00 93.06 110 LYS A N 1
ATOM 813 C CA . LYS A 1 110 ? -2.725 8.465 -12.383 1.00 93.06 110 LYS A CA 1
ATOM 814 C C . LYS A 1 110 ? -3.266 8.243 -10.977 1.00 93.06 110 LYS A C 1
ATOM 816 O O . LYS A 1 110 ? -4.478 8.121 -10.805 1.00 93.06 110 LYS A O 1
ATOM 821 N N . SER A 1 111 ? -2.388 8.196 -9.981 1.00 94.62 111 SER A N 1
ATOM 822 C CA . SER A 1 111 ? -2.768 8.001 -8.585 1.00 94.62 111 SER A CA 1
ATOM 823 C C . SER A 1 111 ? -3.603 9.172 -8.035 1.00 94.62 111 SER A C 1
ATOM 825 O O . SER A 1 111 ? -4.422 8.978 -7.141 1.00 94.62 111 SER A O 1
ATOM 827 N N . GLU A 1 112 ? -3.510 10.361 -8.641 1.00 93.56 112 GLU A N 1
ATOM 828 C CA . GLU A 1 112 ? -4.347 11.526 -8.307 1.00 93.56 112 GLU A CA 1
ATOM 829 C C . GLU A 1 112 ? -5.846 11.310 -8.581 1.00 93.56 112 GLU A C 1
ATOM 831 O O . GLU A 1 112 ? -6.692 12.064 -8.104 1.00 93.56 112 GLU A O 1
ATOM 836 N N . MET A 1 113 ? -6.216 10.270 -9.338 1.00 90.94 113 MET A N 1
ATOM 837 C CA . MET A 1 113 ? -7.622 9.924 -9.567 1.00 90.94 113 MET A CA 1
ATOM 838 C C . MET A 1 113 ? -8.282 9.246 -8.354 1.00 90.94 113 MET A C 1
ATOM 840 O O . MET A 1 113 ? -9.515 9.175 -8.292 1.00 90.94 113 MET A O 1
ATOM 844 N N . TYR A 1 114 ? -7.501 8.737 -7.394 1.00 94.25 114 TYR A N 1
ATOM 845 C CA . TYR A 1 114 ? -8.042 8.164 -6.163 1.00 94.25 114 TYR A CA 1
ATOM 846 C C . TYR A 1 114 ? -8.430 9.275 -5.187 1.00 94.25 114 TYR A C 1
ATOM 848 O O . TYR A 1 114 ? -7.613 10.103 -4.798 1.00 94.25 114 TYR A O 1
ATOM 856 N N . LYS A 1 115 ? -9.692 9.260 -4.746 1.00 93.81 115 LYS A N 1
ATOM 857 C CA . LYS A 1 115 ? -10.183 10.187 -3.713 1.00 93.81 115 LYS A CA 1
ATOM 858 C C . LYS A 1 115 ? -9.650 9.850 -2.323 1.00 93.81 115 LYS A C 1
ATOM 860 O O . LYS A 1 115 ? -9.491 10.740 -1.497 1.00 93.81 115 LYS A O 1
ATOM 865 N N . ASP A 1 116 ? -9.437 8.563 -2.064 1.00 95.56 116 ASP A N 1
ATOM 866 C CA . ASP A 1 116 ? -8.884 8.073 -0.809 1.00 95.56 116 ASP A CA 1
ATOM 867 C C . ASP A 1 116 ? -7.351 8.077 -0.894 1.00 95.56 116 ASP A C 1
ATOM 869 O O . ASP A 1 116 ? -6.759 7.364 -1.710 1.00 95.56 116 ASP A O 1
ATOM 873 N N . GLY A 1 117 ? -6.714 8.889 -0.047 1.00 96.94 117 GLY A N 1
ATOM 874 C CA . GLY A 1 117 ? -5.259 8.998 0.020 1.00 96.94 117 GLY A CA 1
ATOM 875 C C . GLY A 1 117 ? -4.573 7.698 0.447 1.00 96.94 117 GLY A C 1
ATOM 876 O O . GLY A 1 117 ? -3.476 7.411 -0.025 1.00 96.94 117 GLY A O 1
ATOM 877 N N . ALA A 1 118 ? -5.215 6.872 1.274 1.00 97.12 118 ALA A N 1
ATOM 878 C CA . ALA A 1 118 ? -4.663 5.575 1.644 1.00 97.12 118 ALA A CA 1
ATOM 879 C C . ALA A 1 118 ? -4.674 4.599 0.462 1.00 97.12 118 ALA A C 1
ATOM 881 O O . ALA A 1 118 ? -3.682 3.901 0.241 1.00 97.12 118 ALA A O 1
ATOM 882 N N . LEU A 1 119 ? -5.750 4.590 -0.334 1.00 97.00 119 LEU A N 1
ATOM 883 C CA . LEU A 1 119 ? -5.820 3.779 -1.554 1.00 97.00 119 LEU A CA 1
ATOM 884 C C . LEU A 1 119 ? -4.787 4.238 -2.584 1.00 97.00 119 LEU A C 1
ATOM 886 O O . LEU A 1 119 ? -4.139 3.413 -3.226 1.00 97.00 119 LEU A O 1
ATOM 890 N N . ARG A 1 120 ? -4.592 5.556 -2.705 1.00 97.44 120 ARG A N 1
ATOM 891 C CA . ARG A 1 120 ? -3.535 6.141 -3.534 1.00 97.44 120 ARG A CA 1
ATOM 892 C C . ARG A 1 120 ? -2.156 5.618 -3.124 1.00 97.44 120 ARG A C 1
ATOM 894 O O . ARG A 1 120 ? -1.422 5.112 -3.972 1.00 97.44 120 ARG A O 1
ATOM 901 N N . SER A 1 121 ? -1.812 5.706 -1.838 1.00 98.25 121 SER A N 1
ATOM 902 C CA . SER A 1 121 ? -0.532 5.207 -1.324 1.00 98.25 121 SER A CA 1
ATOM 903 C C . SER A 1 121 ? -0.387 3.695 -1.513 1.00 98.25 121 SER A C 1
ATOM 905 O O . SER A 1 121 ? 0.685 3.235 -1.897 1.00 98.25 121 SER A O 1
ATOM 907 N N . LEU A 1 122 ? -1.457 2.916 -1.324 1.00 97.88 122 LEU A N 1
ATOM 908 C CA . LEU A 1 122 ? -1.453 1.472 -1.570 1.00 97.88 122 LEU A CA 1
ATOM 909 C C . LEU A 1 122 ? -1.203 1.140 -3.048 1.00 97.88 122 LEU A C 1
ATOM 911 O O . LEU A 1 122 ? -0.387 0.271 -3.356 1.00 97.88 122 LEU A O 1
ATOM 915 N N . PHE A 1 123 ? -1.846 1.862 -3.968 1.00 97.75 123 PHE A N 1
ATOM 916 C CA . PHE A 1 123 ? -1.629 1.706 -5.404 1.00 97.75 123 PHE A CA 1
ATOM 917 C C . PHE A 1 123 ? -0.171 1.968 -5.792 1.00 97.75 123 PHE A C 1
ATOM 919 O O . PHE A 1 123 ? 0.440 1.164 -6.504 1.00 97.75 123 PHE A O 1
ATOM 926 N N . LEU A 1 124 ? 0.413 3.063 -5.301 1.00 98.19 124 LEU A N 1
ATOM 927 C CA . LEU A 1 124 ? 1.813 3.394 -5.565 1.00 98.19 124 LEU A CA 1
ATOM 928 C C . LEU A 1 124 ? 2.754 2.346 -4.965 1.00 98.19 124 LEU A C 1
ATOM 930 O O . LEU A 1 124 ? 3.636 1.845 -5.663 1.00 98.19 124 LEU A O 1
ATOM 934 N N . MET A 1 125 ? 2.508 1.930 -3.721 1.00 98.31 125 MET A N 1
ATOM 935 C CA . MET A 1 125 ? 3.249 0.859 -3.053 1.00 98.31 125 MET A CA 1
ATOM 936 C C . MET A 1 125 ? 3.270 -0.426 -3.897 1.00 98.31 125 MET A C 1
ATOM 938 O O . MET A 1 125 ? 4.347 -0.960 -4.163 1.00 98.31 125 MET A O 1
ATOM 942 N N . ASN A 1 126 ? 2.109 -0.890 -4.371 1.00 98.12 126 ASN A N 1
ATOM 943 C CA . ASN A 1 126 ? 1.997 -2.100 -5.189 1.00 98.12 126 ASN A CA 1
ATOM 944 C C . ASN A 1 126 ? 2.786 -1.997 -6.495 1.00 98.12 126 ASN A C 1
ATOM 946 O O . ASN A 1 126 ? 3.518 -2.918 -6.863 1.00 98.12 126 ASN A O 1
ATOM 950 N N . ASN A 1 127 ? 2.645 -0.880 -7.209 1.00 98.06 127 ASN A N 1
ATOM 951 C CA . ASN A 1 127 ? 3.277 -0.718 -8.511 1.00 98.06 127 ASN A CA 1
ATOM 952 C C . ASN A 1 127 ? 4.797 -0.550 -8.401 1.00 98.06 127 ASN A C 1
ATOM 954 O O . ASN A 1 127 ? 5.527 -1.197 -9.152 1.00 98.06 127 ASN A O 1
ATOM 958 N N . VAL A 1 128 ? 5.287 0.251 -7.449 1.00 97.94 128 VAL A N 1
ATOM 959 C CA . VAL A 1 128 ? 6.732 0.396 -7.209 1.00 97.94 128 VAL A CA 1
ATOM 960 C C . VAL A 1 128 ? 7.325 -0.942 -6.761 1.00 97.94 128 VAL A C 1
ATOM 962 O O . VAL A 1 128 ? 8.359 -1.353 -7.290 1.00 97.94 128 VAL A O 1
ATOM 965 N N . ASN A 1 129 ? 6.652 -1.676 -5.864 1.00 97.81 129 ASN A N 1
ATOM 966 C CA . ASN A 1 129 ? 7.115 -2.996 -5.433 1.00 97.81 129 ASN A CA 1
ATOM 967 C C . ASN A 1 129 ? 7.178 -3.985 -6.602 1.00 97.81 129 ASN A C 1
ATOM 969 O O . ASN A 1 129 ? 8.166 -4.701 -6.747 1.00 97.81 129 ASN A O 1
ATOM 973 N N . TYR A 1 130 ? 6.177 -3.978 -7.486 1.00 97.12 130 TYR A N 1
ATOM 974 C CA . TYR A 1 130 ? 6.178 -4.822 -8.679 1.00 97.12 130 TYR A CA 1
ATOM 975 C C . TYR A 1 130 ? 7.359 -4.517 -9.611 1.00 97.12 130 TYR A C 1
ATOM 977 O O . TYR A 1 130 ? 7.996 -5.442 -10.124 1.00 97.12 130 TYR A O 1
ATOM 985 N N . VAL A 1 131 ? 7.677 -3.232 -9.815 1.00 95.62 131 VAL A N 1
ATOM 986 C CA . VAL A 1 131 ? 8.844 -2.797 -10.597 1.00 95.62 131 VAL A CA 1
ATOM 987 C C . VAL A 1 131 ? 10.135 -3.295 -9.944 1.00 95.62 131 VAL A C 1
ATOM 989 O O . VAL A 1 131 ? 10.911 -4.000 -10.590 1.00 95.62 131 VAL A O 1
ATOM 992 N N . VAL A 1 132 ? 10.345 -2.999 -8.657 1.00 94.12 132 VAL A N 1
ATOM 993 C CA . VAL A 1 132 ? 11.557 -3.383 -7.912 1.00 94.12 132 VAL A CA 1
ATOM 994 C C . VAL A 1 132 ? 11.727 -4.904 -7.871 1.00 94.12 132 VAL A C 1
ATOM 996 O O . VAL A 1 132 ? 12.799 -5.414 -8.202 1.00 94.12 132 VAL A O 1
ATOM 999 N N . GLY A 1 133 ? 10.675 -5.648 -7.526 1.00 93.75 133 GLY A N 1
ATOM 1000 C CA . GLY A 1 133 ? 10.690 -7.110 -7.467 1.00 93.75 133 GLY A CA 1
ATOM 1001 C C . GLY A 1 133 ? 10.961 -7.747 -8.830 1.00 93.75 133 GLY A C 1
ATOM 1002 O O . GLY A 1 133 ? 11.776 -8.668 -8.944 1.00 93.75 133 GLY A O 1
ATOM 1003 N N . SER A 1 134 ? 10.360 -7.205 -9.894 1.00 92.12 134 SER A N 1
ATOM 1004 C CA . SER A 1 134 ? 10.605 -7.672 -11.261 1.00 92.12 134 SER A CA 1
ATOM 1005 C C . SER A 1 134 ? 12.040 -7.430 -11.716 1.00 92.12 134 SER A C 1
ATOM 1007 O O . SER A 1 134 ? 12.623 -8.305 -12.351 1.00 92.12 134 SER A O 1
ATOM 1009 N N . MET A 1 135 ? 12.623 -6.273 -11.405 1.00 89.44 135 MET A N 1
ATOM 1010 C CA . MET A 1 135 ? 14.006 -5.968 -11.782 1.00 89.44 135 MET A CA 1
ATOM 1011 C C . MET A 1 135 ? 15.008 -6.815 -10.994 1.00 89.44 135 MET A C 1
ATOM 1013 O O . MET A 1 135 ? 15.905 -7.416 -11.590 1.00 89.44 135 MET A O 1
ATOM 1017 N N . ARG A 1 136 ? 14.781 -6.987 -9.685 1.00 88.00 136 ARG A N 1
ATOM 1018 C CA . ARG A 1 136 ? 15.593 -7.868 -8.834 1.00 88.00 136 ARG A CA 1
ATOM 1019 C C . ARG A 1 136 ? 15.601 -9.312 -9.348 1.00 88.00 136 ARG A C 1
ATOM 1021 O O . ARG A 1 136 ? 16.666 -9.909 -9.463 1.00 88.00 136 ARG A O 1
ATOM 1028 N N . SER A 1 137 ? 14.435 -9.845 -9.718 1.00 84.38 137 SER A N 1
ATOM 1029 C CA . SER A 1 137 ? 14.292 -11.235 -10.184 1.00 84.38 137 SER A CA 1
ATOM 1030 C C . SER A 1 137 ? 14.990 -11.507 -11.521 1.00 84.38 137 SER A C 1
ATOM 1032 O O . SER A 1 137 ? 15.462 -12.614 -11.754 1.00 84.38 137 SER A O 1
ATOM 1034 N N . TYR A 1 138 ? 15.074 -10.507 -12.404 1.00 76.62 138 TYR A N 1
ATOM 1035 C CA . TYR A 1 138 ? 15.688 -10.652 -13.731 1.00 76.62 138 TYR A CA 1
ATOM 1036 C C . TYR A 1 138 ? 17.209 -10.441 -13.739 1.00 76.62 138 TYR A C 1
ATOM 1038 O O . TYR A 1 138 ? 17.815 -10.426 -14.809 1.00 76.62 138 TYR A O 1
ATOM 1046 N N . GLY A 1 139 ? 17.841 -10.285 -12.570 1.00 67.81 139 GLY A N 1
ATOM 1047 C CA . GLY A 1 139 ? 19.286 -10.074 -12.486 1.00 67.81 139 GLY A CA 1
ATOM 1048 C C . GLY A 1 139 ? 19.713 -8.723 -13.061 1.00 67.81 139 GLY A C 1
ATOM 1049 O O . GLY A 1 139 ? 20.760 -8.616 -13.700 1.00 67.81 139 GLY A O 1
ATOM 1050 N N . SER A 1 140 ? 18.910 -7.673 -12.843 1.00 64.62 140 SER A N 1
ATOM 1051 C CA . SER A 1 140 ? 19.189 -6.324 -13.350 1.00 64.62 140 SER A CA 1
ATOM 1052 C C . SER A 1 140 ? 20.411 -5.651 -12.716 1.00 64.62 140 SER A C 1
ATOM 1054 O O . SER A 1 140 ? 20.697 -4.512 -13.069 1.00 64.62 140 SER A O 1
ATOM 1056 N N . SER A 1 141 ? 21.142 -6.312 -11.809 1.00 65.88 141 SER A N 1
ATOM 1057 C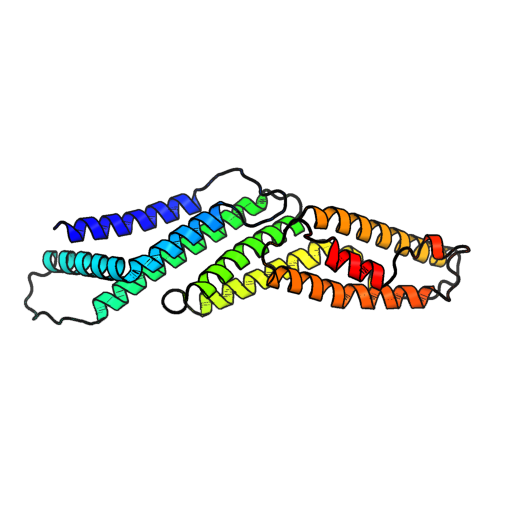 CA . SER A 1 141 ? 22.352 -5.781 -11.157 1.00 65.88 141 SER A CA 1
ATOM 1058 C C . SER A 1 141 ? 23.431 -5.340 -12.150 1.00 65.88 141 SER A C 1
ATOM 1060 O O . SER A 1 141 ? 24.282 -4.523 -11.824 1.00 65.88 141 SER A O 1
ATOM 1062 N N . GLN A 1 142 ? 23.383 -5.843 -13.386 1.00 64.25 142 GLN A N 1
ATOM 1063 C CA . GLN A 1 142 ? 24.297 -5.452 -14.461 1.00 64.25 142 GLN A CA 1
ATOM 1064 C C . GLN A 1 142 ? 23.874 -4.183 -15.226 1.00 64.25 142 GLN A C 1
ATOM 1066 O O . GLN A 1 142 ? 24.615 -3.740 -16.106 1.00 64.25 142 GLN A O 1
ATOM 1071 N N . LEU A 1 143 ? 22.672 -3.644 -14.987 1.00 68.69 143 LEU A N 1
ATOM 1072 C CA . LEU A 1 143 ? 22.077 -2.570 -15.800 1.00 68.69 143 LEU A CA 1
ATOM 1073 C C . LEU A 1 143 ? 21.414 -1.463 -14.979 1.00 68.69 143 LEU A C 1
ATOM 1075 O O . LEU A 1 143 ? 21.450 -0.312 -15.401 1.00 68.69 143 LEU A O 1
ATOM 1079 N N . LEU A 1 144 ? 20.820 -1.782 -13.832 1.00 79.31 144 LEU A N 1
ATOM 1080 C CA . LEU A 1 144 ? 20.311 -0.777 -12.907 1.00 79.31 144 LEU A CA 1
ATOM 1081 C C . LEU A 1 144 ? 21.353 -0.530 -11.813 1.00 79.31 144 LEU A C 1
ATOM 1083 O O . LEU A 1 144 ? 21.801 -1.503 -11.203 1.00 79.31 144 LEU A O 1
ATOM 1087 N N . PRO A 1 145 ? 21.715 0.738 -11.544 1.00 82.31 145 PRO A N 1
ATOM 1088 C CA . PRO A 1 145 ? 22.564 1.080 -10.410 1.00 82.31 145 PRO A CA 1
ATOM 1089 C C . PRO A 1 145 ? 21.971 0.557 -9.098 1.00 82.31 145 PRO A C 1
ATOM 1091 O O . PRO A 1 145 ? 20.749 0.590 -8.904 1.00 82.31 145 PRO A O 1
ATOM 1094 N N . GLU A 1 146 ? 22.824 0.098 -8.185 1.00 85.88 146 GLU A N 1
ATOM 1095 C CA . GLU A 1 146 ? 22.394 -0.391 -6.871 1.00 85.88 146 GLU A CA 1
ATOM 1096 C C . GLU A 1 146 ? 21.664 0.709 -6.088 1.00 85.88 146 GLU A C 1
ATOM 1098 O O . GLU A 1 146 ? 20.624 0.463 -5.475 1.00 85.88 146 GLU A O 1
ATOM 1103 N N . GLU A 1 147 ? 22.119 1.954 -6.226 1.00 88.50 147 GLU A N 1
ATOM 1104 C CA . GLU A 1 147 ? 21.504 3.137 -5.633 1.00 88.50 147 GLU A CA 1
ATOM 1105 C C . GLU A 1 147 ? 20.084 3.373 -6.158 1.00 88.50 147 GLU A C 1
ATOM 1107 O O . GLU A 1 147 ? 19.203 3.796 -5.408 1.00 88.50 147 GLU A O 1
ATOM 1112 N N . TRP A 1 148 ? 19.826 3.071 -7.438 1.00 90.06 148 TRP A N 1
ATOM 1113 C CA . TRP A 1 148 ? 18.480 3.163 -8.004 1.00 90.06 148 TRP A CA 1
ATOM 1114 C C . TRP A 1 148 ? 17.561 2.133 -7.342 1.00 90.06 148 TRP A C 1
ATOM 1116 O O . TRP A 1 148 ? 16.461 2.481 -6.913 1.00 90.06 148 TRP A O 1
ATOM 1126 N N . MET A 1 149 ? 18.019 0.886 -7.199 1.00 90.88 149 MET A N 1
ATOM 1127 C CA . MET A 1 149 ? 17.246 -0.179 -6.549 1.00 90.88 149 MET A CA 1
ATOM 1128 C C . MET A 1 149 ? 16.967 0.139 -5.076 1.00 90.88 149 MET A C 1
ATOM 1130 O O . MET A 1 149 ? 15.832 -0.025 -4.625 1.00 90.88 149 MET A O 1
ATOM 1134 N N . ALA A 1 150 ? 17.974 0.627 -4.348 1.00 92.56 150 ALA A N 1
ATOM 1135 C CA . ALA A 1 150 ? 17.849 1.018 -2.948 1.00 92.56 150 ALA A CA 1
ATOM 1136 C C . ALA A 1 150 ? 16.836 2.158 -2.770 1.00 92.56 150 ALA A C 1
ATOM 1138 O O . ALA A 1 150 ? 15.898 2.030 -1.983 1.00 92.56 150 ALA A O 1
ATOM 1139 N N . ARG A 1 151 ? 16.949 3.223 -3.574 1.00 94.62 151 ARG A N 1
ATOM 1140 C CA . ARG A 1 151 ? 16.031 4.371 -3.536 1.00 94.62 151 ARG A CA 1
ATOM 1141 C C . ARG A 1 151 ? 14.576 3.976 -3.792 1.00 94.62 151 ARG A C 1
ATOM 1143 O O . ARG A 1 151 ? 13.672 4.489 -3.140 1.00 94.62 151 ARG A O 1
ATOM 1150 N N . HIS A 1 152 ? 14.324 3.073 -4.739 1.00 94.94 152 HIS A N 1
ATOM 1151 C CA . HIS A 1 152 ? 12.953 2.653 -5.042 1.00 94.94 152 HIS A CA 1
ATOM 1152 C C . HIS A 1 152 ? 12.407 1.659 -4.011 1.00 94.94 152 HIS A C 1
ATOM 1154 O O . HIS A 1 152 ? 11.211 1.677 -3.740 1.00 94.94 152 HIS A O 1
ATOM 1160 N N . ALA A 1 153 ? 13.255 0.844 -3.376 1.00 94.75 153 ALA A N 1
ATOM 1161 C CA . ALA A 1 153 ? 12.849 0.035 -2.225 1.00 94.75 153 ALA A CA 1
ATOM 1162 C C . ALA A 1 153 ? 12.485 0.904 -1.004 1.00 94.75 153 ALA A C 1
ATOM 1164 O O . ALA A 1 153 ? 11.513 0.619 -0.299 1.00 94.75 153 ALA A O 1
ATOM 1165 N N . GLU A 1 154 ? 13.217 1.999 -0.780 1.00 97.25 154 GLU A N 1
ATOM 1166 C CA . GLU A 1 154 ? 12.854 3.008 0.218 1.00 97.25 154 GLU A CA 1
ATOM 1167 C C . GLU A 1 154 ? 11.506 3.656 -0.123 1.00 97.25 154 GLU A C 1
ATOM 1169 O O . GLU A 1 154 ? 10.638 3.745 0.741 1.00 97.25 154 GLU A O 1
ATOM 1174 N N . LEU A 1 155 ? 11.271 3.989 -1.397 1.00 97.12 155 LEU A N 1
ATOM 1175 C CA . LEU A 1 155 ? 9.996 4.548 -1.851 1.00 97.12 155 LEU A CA 1
ATOM 1176 C C . LEU A 1 155 ? 8.803 3.605 -1.592 1.00 97.12 155 LEU A C 1
ATOM 1178 O O . LEU A 1 155 ? 7.746 4.066 -1.157 1.00 97.12 155 LEU A O 1
ATOM 1182 N N . VAL A 1 156 ? 8.968 2.283 -1.764 1.00 98.12 156 VAL A N 1
ATOM 1183 C CA . VAL A 1 156 ? 7.952 1.291 -1.341 1.00 98.12 156 VAL A CA 1
ATOM 1184 C C . VAL A 1 156 ? 7.655 1.433 0.153 1.00 98.12 156 VAL A C 1
ATOM 1186 O O . VAL A 1 156 ? 6.492 1.453 0.560 1.00 98.12 156 VAL A O 1
ATOM 1189 N N . SER A 1 157 ? 8.695 1.572 0.977 1.00 97.81 157 SER A N 1
ATOM 1190 C CA . SER A 1 157 ? 8.556 1.732 2.429 1.00 97.81 157 SER A CA 1
ATOM 1191 C C . SER A 1 157 ? 7.891 3.056 2.817 1.00 97.81 157 SER A C 1
ATOM 1193 O O . SER A 1 157 ? 7.093 3.086 3.761 1.00 97.81 157 SER A O 1
ATOM 1195 N N . THR A 1 158 ? 8.153 4.135 2.075 1.00 98.25 158 THR A N 1
ATOM 1196 C CA . THR A 1 158 ? 7.471 5.426 2.233 1.00 98.25 158 THR A CA 1
ATOM 1197 C C . THR A 1 158 ? 5.976 5.288 1.958 1.00 98.25 158 THR A C 1
ATOM 1199 O O . THR A 1 158 ? 5.167 5.656 2.809 1.00 98.25 158 THR A O 1
ATOM 1202 N N . HIS A 1 159 ? 5.591 4.702 0.822 1.00 98.44 159 HIS A N 1
ATOM 1203 C CA . HIS A 1 159 ? 4.179 4.518 0.483 1.00 98.44 159 HIS A CA 1
ATOM 1204 C C . HIS A 1 159 ? 3.464 3.564 1.442 1.00 98.44 159 HIS A C 1
ATOM 1206 O O . HIS A 1 159 ? 2.332 3.838 1.837 1.00 98.44 159 HIS A O 1
ATOM 1212 N N . LYS A 1 160 ? 4.137 2.497 1.894 1.00 98.12 160 LYS A N 1
ATOM 1213 C CA . LYS A 1 160 ? 3.628 1.612 2.952 1.00 98.12 160 LYS A CA 1
ATOM 1214 C C . LYS A 1 160 ? 3.316 2.393 4.227 1.00 98.12 160 LYS A C 1
ATOM 1216 O O . LYS A 1 160 ? 2.227 2.252 4.775 1.00 98.12 160 LYS A O 1
ATOM 1221 N N . SER A 1 161 ? 4.249 3.230 4.681 1.00 97.88 161 SER A N 1
ATOM 1222 C CA . SER A 1 161 ? 4.066 4.058 5.879 1.00 97.88 161 SER A CA 1
ATOM 1223 C C . SER A 1 161 ? 2.900 5.038 5.724 1.00 97.88 161 SER A C 1
ATOM 1225 O O . SER A 1 161 ? 2.074 5.135 6.625 1.00 97.88 161 SER A O 1
ATOM 1227 N N . GLN A 1 162 ? 2.783 5.704 4.571 1.00 98.19 162 GLN A N 1
ATOM 1228 C CA . GLN A 1 162 ? 1.673 6.620 4.281 1.00 98.19 162 GLN A CA 1
ATOM 1229 C C . GLN A 1 162 ? 0.319 5.905 4.270 1.00 98.19 162 GLN A C 1
ATOM 1231 O O . GLN A 1 162 ? -0.628 6.381 4.888 1.00 98.19 162 GLN A O 1
ATOM 1236 N N . TYR A 1 163 ? 0.226 4.745 3.612 1.00 97.94 163 TYR A N 1
ATOM 1237 C CA . TYR A 1 163 ? -0.992 3.932 3.601 1.00 97.94 163 TYR A CA 1
ATOM 1238 C C . TYR A 1 163 ? -1.400 3.519 5.025 1.00 97.94 163 TYR A C 1
ATOM 1240 O O . TYR A 1 163 ? -2.573 3.643 5.391 1.00 97.94 163 TYR A O 1
ATOM 1248 N N . LEU A 1 164 ? -0.434 3.064 5.835 1.00 96.56 164 LEU A N 1
ATOM 1249 C CA . LEU A 1 164 ? -0.678 2.671 7.221 1.00 96.56 164 LEU A CA 1
ATOM 1250 C C . LEU A 1 164 ? -1.170 3.861 8.050 1.00 96.56 164 LEU A C 1
ATOM 1252 O O . LEU A 1 164 ? -2.193 3.739 8.712 1.00 96.56 164 LEU A O 1
ATOM 1256 N N . GLN A 1 165 ? -0.507 5.012 7.958 1.00 96.88 165 GLN A N 1
ATOM 1257 C CA . GLN A 1 165 ? -0.897 6.225 8.681 1.00 96.88 165 GLN A CA 1
ATOM 1258 C C . GLN A 1 165 ? -2.306 6.686 8.299 1.00 96.88 165 GLN A C 1
ATOM 1260 O O . GLN A 1 165 ? -3.192 6.788 9.146 1.00 96.88 165 GLN A O 1
ATOM 1265 N N . LEU A 1 166 ? -2.551 6.883 7.003 1.00 97.19 166 LEU A N 1
ATOM 1266 C CA . LEU A 1 166 ? -3.823 7.405 6.502 1.00 97.19 166 LEU A CA 1
ATOM 1267 C C . LEU A 1 166 ? -5.007 6.481 6.817 1.00 97.19 166 LEU A C 1
ATOM 1269 O O . LEU A 1 166 ? -6.101 6.974 7.083 1.00 97.19 166 LEU A O 1
ATOM 1273 N N . SER A 1 167 ? -4.796 5.160 6.820 1.00 96.25 167 SER A N 1
ATOM 1274 C CA . SER A 1 167 ? -5.866 4.201 7.125 1.00 96.25 167 SER A CA 1
ATOM 1275 C C . SER A 1 167 ? -6.048 3.970 8.628 1.00 96.25 167 SER A C 1
ATOM 1277 O O . SER A 1 167 ? -7.176 3.820 9.093 1.00 96.25 167 SER A O 1
ATOM 1279 N N . TRP A 1 168 ? -4.961 3.902 9.402 1.00 96.44 168 TRP A N 1
ATOM 1280 C CA . TRP A 1 168 ? -4.983 3.321 10.750 1.00 96.44 168 TRP A CA 1
ATOM 1281 C C . TRP A 1 168 ? -4.767 4.320 11.883 1.00 96.44 168 TRP A C 1
ATOM 1283 O O . TRP A 1 168 ? -5.158 4.022 13.015 1.00 96.44 168 TRP A O 1
ATOM 1293 N N . ASP A 1 169 ? -4.219 5.509 11.620 1.00 96.38 169 ASP A N 1
ATOM 1294 C CA . ASP A 1 169 ? -3.947 6.498 12.668 1.00 96.38 169 ASP A CA 1
ATOM 1295 C C . ASP A 1 169 ? -5.181 6.878 13.496 1.00 96.38 169 ASP A C 1
ATOM 1297 O O . ASP A 1 169 ? -5.049 6.953 14.719 1.00 96.38 169 ASP A O 1
ATOM 1301 N N . PRO A 1 170 ? -6.396 7.052 12.929 1.00 95.94 170 PRO A N 1
ATOM 1302 C CA . PRO A 1 170 ? -7.578 7.341 13.741 1.00 95.94 170 PRO A CA 1
ATOM 1303 C C . PRO A 1 170 ? -7.878 6.240 14.768 1.00 95.94 170 PRO A C 1
ATOM 1305 O O . PRO A 1 170 ? -8.205 6.527 15.925 1.00 95.94 170 PRO A O 1
ATOM 1308 N N . LEU A 1 171 ? -7.732 4.971 14.369 1.00 97.12 171 LEU A N 1
ATOM 1309 C CA . LEU A 1 171 ? -7.908 3.828 15.261 1.00 97.12 171 LEU A CA 1
ATOM 1310 C C . LEU A 1 171 ? -6.785 3.780 16.301 1.00 97.12 171 LEU A C 1
ATOM 1312 O O . LEU A 1 171 ? -7.066 3.675 17.495 1.00 97.12 171 LEU A O 1
ATOM 1316 N N . PHE A 1 172 ? -5.525 3.902 15.880 1.00 97.50 172 PHE A N 1
ATOM 1317 C CA . PHE A 1 172 ? -4.389 3.836 16.795 1.00 97.50 172 PHE A CA 1
ATOM 1318 C C . PHE A 1 172 ? -4.345 5.007 17.776 1.00 97.50 172 PHE A C 1
ATOM 1320 O O . PHE A 1 172 ? -4.016 4.798 18.941 1.00 97.50 172 PHE A O 1
ATOM 1327 N N . ALA A 1 173 ? -4.738 6.215 17.372 1.00 96.75 173 ALA A N 1
ATOM 1328 C CA . ALA A 1 173 ? -4.903 7.348 18.279 1.00 96.75 173 ALA A CA 1
ATOM 1329 C C . ALA A 1 173 ? -5.941 7.032 19.365 1.00 96.75 173 ALA A C 1
ATOM 1331 O O . ALA A 1 173 ? -5.702 7.273 20.550 1.00 96.75 173 ALA A O 1
ATOM 1332 N N . SER A 1 174 ? -7.061 6.409 18.981 1.00 96.25 174 SER A N 1
ATOM 1333 C CA . SER A 1 174 ? -8.067 5.946 19.936 1.00 96.25 174 SER A CA 1
ATOM 1334 C C . SER A 1 174 ? -7.542 4.833 20.839 1.00 96.25 174 SER A C 1
ATOM 1336 O O . SER A 1 174 ? -7.870 4.823 22.016 1.00 96.25 174 SER A O 1
ATOM 1338 N N . LEU A 1 175 ? -6.702 3.917 20.359 1.00 96.38 175 LEU A N 1
ATOM 1339 C CA . LEU A 1 175 ? -6.131 2.846 21.185 1.00 96.38 175 LEU A CA 1
ATOM 1340 C C . LEU A 1 175 ? -5.033 3.343 22.138 1.00 96.38 175 LEU A C 1
ATOM 1342 O O . LEU A 1 175 ? -4.952 2.875 23.270 1.00 96.38 175 LEU A O 1
ATOM 1346 N N . ARG A 1 176 ? -4.232 4.326 21.715 1.00 95.94 176 ARG A N 1
ATOM 1347 C CA . ARG A 1 176 ? -3.129 4.913 22.495 1.00 95.94 176 ARG A CA 1
ATOM 1348 C C . ARG A 1 176 ? -3.573 5.936 23.537 1.00 95.94 176 ARG A C 1
ATOM 1350 O O . ARG A 1 176 ? -2.773 6.289 24.399 1.00 95.94 176 ARG A O 1
ATOM 1357 N N . ALA A 1 177 ? -4.810 6.428 23.465 1.00 94.44 177 ALA A N 1
ATOM 1358 C CA . ALA A 1 177 ? -5.312 7.386 24.444 1.00 94.44 177 ALA A CA 1
ATOM 1359 C C . ALA A 1 177 ? -5.222 6.826 25.886 1.00 94.44 177 ALA A C 1
ATOM 1361 O O . ALA A 1 177 ? -5.344 5.606 26.066 1.00 94.44 177 ALA A O 1
ATOM 1362 N N . PRO A 1 178 ? -5.037 7.688 26.906 1.00 93.25 178 PRO A N 1
ATOM 1363 C CA . PRO A 1 178 ? -4.881 7.267 28.298 1.00 93.25 178 PRO A CA 1
ATOM 1364 C C . PRO A 1 178 ? -5.955 6.277 28.760 1.00 93.25 178 PRO A C 1
ATOM 1366 O O . PRO A 1 178 ? -7.111 6.332 28.327 1.00 93.25 178 PRO A O 1
ATOM 1369 N N . LEU A 1 179 ? -5.540 5.331 29.598 1.00 93.69 179 LEU A N 1
ATOM 1370 C CA . LEU A 1 179 ? -6.396 4.297 30.173 1.00 93.69 179 LEU A CA 1
ATOM 1371 C C . LEU A 1 179 ? -6.724 4.683 31.615 1.00 93.69 179 LEU A C 1
ATOM 1373 O O . LEU A 1 179 ? -6.128 4.169 32.559 1.00 93.69 179 LEU A O 1
ATOM 1377 N N . ASP A 1 180 ? -7.628 5.649 31.756 1.00 90.50 180 ASP A N 1
ATOM 1378 C CA . ASP A 1 180 ? -8.060 6.149 33.059 1.00 90.50 180 ASP A CA 1
ATOM 1379 C C . ASP A 1 180 ? -9.231 5.323 33.600 1.00 90.50 180 ASP A C 1
ATOM 1381 O O . ASP A 1 180 ? -10.116 4.899 32.842 1.00 90.50 180 ASP A O 1
ATOM 1385 N N . VAL A 1 181 ? -9.267 5.149 34.923 1.00 92.56 181 VAL A N 1
ATOM 1386 C CA . VAL A 1 181 ? -10.400 4.537 35.624 1.00 92.56 181 VAL A CA 1
ATOM 1387 C C . VAL A 1 181 ? -11.529 5.577 35.719 1.00 92.56 181 VAL A C 1
ATOM 1389 O O . VAL A 1 181 ? -11.331 6.632 36.310 1.00 92.56 181 VAL A O 1
ATOM 1392 N N . PRO A 1 182 ? -12.719 5.320 35.148 1.00 92.75 182 PRO A N 1
ATOM 1393 C CA . PRO A 1 182 ? -13.814 6.272 35.121 1.00 92.75 182 PRO A CA 1
ATOM 1394 C C . PRO A 1 182 ? -14.540 6.338 36.474 1.00 92.75 182 PRO A C 1
ATOM 1396 O O . PRO A 1 182 ? -15.266 5.420 36.862 1.00 92.75 182 PRO A O 1
ATOM 1399 N N . GLU A 1 183 ? -14.447 7.472 37.153 1.00 93.38 183 GLU A N 1
ATOM 1400 C CA . GLU A 1 183 ? -15.027 7.720 38.474 1.00 93.38 183 GLU A CA 1
ATOM 1401 C C . GLU A 1 183 ? -16.486 8.191 38.366 1.00 93.38 183 GLU A C 1
ATOM 1403 O O . GLU A 1 183 ? -17.376 7.789 39.127 1.00 93.38 183 GLU A O 1
ATOM 1408 N N . ASN A 1 184 ? -16.797 8.990 37.343 1.00 94.00 184 ASN A N 1
ATOM 1409 C CA . ASN A 1 184 ? -18.112 9.616 37.190 1.00 94.00 184 ASN A CA 1
ATOM 1410 C C . ASN A 1 184 ? -18.887 9.148 35.940 1.00 94.00 184 ASN A C 1
ATOM 1412 O O . ASN A 1 184 ? -18.402 8.430 35.063 1.00 94.00 184 ASN A O 1
ATOM 1416 N N . LYS A 1 185 ? -20.169 9.538 35.852 1.00 93.06 185 LYS A N 1
ATOM 1417 C CA . LYS A 1 185 ? -21.049 9.139 34.733 1.00 93.06 185 LYS A CA 1
ATOM 1418 C C . LYS A 1 185 ? -20.524 9.612 33.369 1.00 93.06 185 LYS A C 1
ATOM 1420 O O . LYS A 1 185 ? -20.802 8.941 32.371 1.00 93.06 185 LYS A O 1
ATOM 1425 N N . ARG A 1 186 ? -19.807 10.742 33.324 1.00 94.38 186 ARG A N 1
ATOM 1426 C CA . ARG A 1 186 ? -19.258 11.341 32.100 1.00 94.38 186 ARG A CA 1
ATOM 1427 C C . ARG A 1 186 ? -18.068 10.532 31.584 1.00 94.38 186 ARG A C 1
ATOM 1429 O O . ARG A 1 186 ? -18.079 10.162 30.417 1.00 94.38 186 ARG A O 1
ATOM 1436 N N . GLU A 1 187 ? -17.117 10.170 32.435 1.00 93.94 187 GLU A N 1
ATOM 1437 C CA . GLU A 1 187 ? -15.972 9.325 32.051 1.00 93.94 187 GLU A CA 1
ATOM 1438 C C . GLU A 1 187 ? -16.420 7.927 31.625 1.00 93.94 187 GLU A C 1
ATOM 1440 O O . GLU A 1 187 ? -16.003 7.420 30.586 1.00 93.94 187 GLU A O 1
ATOM 1445 N N . ARG A 1 188 ? -17.388 7.334 32.336 1.00 94.56 188 ARG A N 1
ATOM 1446 C CA . ARG A 1 188 ? -17.983 6.059 31.903 1.00 94.56 188 ARG A CA 1
ATOM 1447 C C . ARG A 1 188 ? -18.625 6.168 30.519 1.00 94.56 188 ARG A C 1
ATOM 1449 O O . ARG A 1 188 ? -18.608 5.211 29.748 1.00 94.56 188 ARG A O 1
ATOM 1456 N N . ARG A 1 189 ? -19.232 7.317 30.194 1.00 94.00 189 ARG A N 1
ATOM 1457 C CA . ARG A 1 189 ? -19.775 7.583 28.853 1.00 94.00 189 ARG A CA 1
ATOM 1458 C C . ARG A 1 189 ? -18.660 7.671 27.812 1.00 94.00 189 ARG A C 1
ATOM 1460 O O . ARG A 1 189 ? -18.825 7.068 26.756 1.00 94.00 189 ARG A O 1
ATOM 1467 N N . PHE A 1 190 ? -17.554 8.335 28.131 1.00 94.06 190 PHE A N 1
ATOM 1468 C CA . PHE A 1 190 ? -16.388 8.430 27.255 1.00 94.06 190 PHE A CA 1
ATOM 1469 C C . PHE A 1 190 ? -15.814 7.049 26.907 1.00 94.06 190 PHE A C 1
ATOM 1471 O O . PHE A 1 190 ? -15.650 6.746 25.729 1.00 94.06 190 PHE A O 1
ATOM 1478 N N . VAL A 1 191 ? -15.626 6.161 27.893 1.00 95.31 191 VAL A N 1
ATOM 1479 C CA . VAL A 1 191 ? -15.162 4.778 27.645 1.00 95.31 191 VAL A CA 1
ATOM 1480 C C . VAL A 1 191 ? -16.106 4.035 26.688 1.00 95.31 191 VAL A C 1
ATOM 1482 O O . VAL A 1 191 ? -15.660 3.413 25.724 1.00 95.31 191 VAL A O 1
ATOM 1485 N N . ARG A 1 192 ? -17.428 4.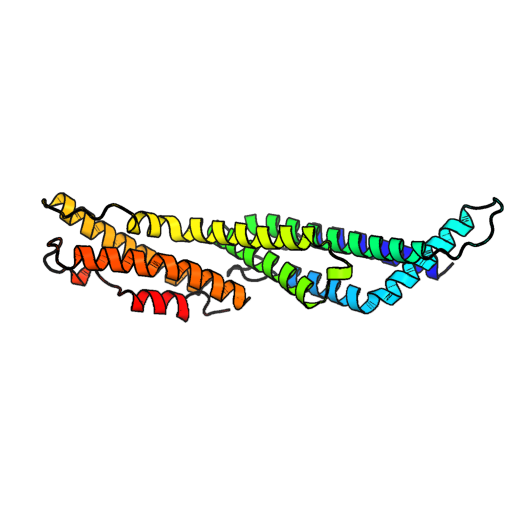153 26.885 1.00 95.06 192 ARG A N 1
ATOM 1486 C CA . ARG A 1 192 ? -18.428 3.551 25.980 1.00 95.06 192 ARG A CA 1
ATOM 1487 C C . ARG A 1 192 ? -18.346 4.107 24.559 1.00 95.06 192 ARG A C 1
ATOM 1489 O O . ARG A 1 192 ? -18.483 3.349 23.604 1.00 95.06 192 ARG A O 1
ATOM 1496 N N . GLU A 1 193 ? -18.169 5.416 24.406 1.00 95.62 193 GLU A N 1
ATOM 1497 C CA . GLU A 1 193 ? -18.033 6.066 23.096 1.00 95.62 193 GLU A CA 1
ATOM 1498 C C . GLU A 1 193 ? -16.740 5.655 22.389 1.00 95.62 193 GLU A C 1
ATOM 1500 O O . GLU A 1 193 ? -16.781 5.357 21.198 1.00 95.62 193 GLU A O 1
ATOM 1505 N N . ARG A 1 194 ? -15.638 5.520 23.133 1.00 95.69 194 ARG A N 1
ATOM 1506 C CA . ARG A 1 194 ? -14.355 5.024 22.626 1.00 95.69 194 ARG A CA 1
ATOM 1507 C C . ARG A 1 194 ? -14.472 3.604 22.068 1.00 95.69 194 ARG A C 1
ATOM 1509 O O . ARG A 1 194 ? -14.077 3.374 20.930 1.00 95.69 194 ARG A O 1
ATOM 1516 N N . PHE A 1 195 ? -15.091 2.674 22.801 1.00 96.50 195 PHE A N 1
ATOM 1517 C CA . PHE A 1 195 ? -15.341 1.318 22.288 1.00 96.50 195 PHE A CA 1
ATOM 1518 C C . PHE A 1 195 ? -16.237 1.314 21.043 1.00 96.50 195 PHE A C 1
ATOM 1520 O O . PHE A 1 195 ? -15.935 0.615 20.079 1.00 96.50 195 PHE A O 1
ATOM 1527 N N . ARG A 1 196 ? -17.311 2.119 21.014 1.00 96.31 196 ARG A N 1
ATOM 1528 C CA . ARG A 1 196 ? -18.167 2.222 19.816 1.00 96.31 196 ARG A CA 1
ATOM 1529 C C . ARG A 1 196 ? -17.394 2.734 18.605 1.00 96.31 196 ARG A C 1
ATOM 1531 O O . ARG A 1 196 ? -17.553 2.178 17.522 1.00 96.31 196 ARG A O 1
ATOM 1538 N N . PHE A 1 197 ? -16.564 3.757 18.799 1.00 97.25 197 PHE A N 1
ATOM 1539 C CA . PHE A 1 197 ? -15.701 4.289 17.752 1.00 97.25 197 PHE A CA 1
ATOM 1540 C C . PHE A 1 197 ? -14.750 3.209 17.227 1.00 97.25 197 PHE A C 1
ATOM 1542 O O . PHE A 1 197 ? -14.740 2.954 16.028 1.00 97.25 197 PHE A O 1
ATOM 1549 N N . ILE A 1 198 ? -14.032 2.513 18.114 1.00 97.25 198 ILE A N 1
ATOM 1550 C CA . ILE A 1 198 ? -13.120 1.420 17.741 1.00 97.25 198 ILE A CA 1
ATOM 1551 C C . ILE A 1 198 ? -13.856 0.334 16.948 1.00 97.25 198 ILE A C 1
ATOM 1553 O O . ILE A 1 198 ? -13.394 -0.065 15.882 1.00 97.25 198 ILE A O 1
ATOM 1557 N N . ASN A 1 199 ? -15.030 -0.102 17.410 1.00 96.56 199 ASN A N 1
ATOM 1558 C CA . ASN A 1 199 ? -15.799 -1.138 16.721 1.00 96.56 199 ASN A CA 1
ATOM 1559 C C . ASN A 1 199 ? -16.251 -0.696 15.323 1.00 96.56 199 ASN A C 1
ATOM 1561 O O . ASN A 1 199 ? -16.226 -1.494 14.384 1.00 96.56 199 ASN A O 1
ATOM 1565 N N . GLN A 1 200 ? -16.659 0.568 15.181 1.00 96.75 200 GLN A N 1
ATOM 1566 C CA . GLN A 1 200 ? -17.034 1.147 13.895 1.00 96.75 200 GLN A CA 1
ATOM 1567 C C . GLN A 1 200 ? -15.829 1.241 12.952 1.00 96.75 200 GLN A C 1
ATOM 1569 O O . GLN A 1 200 ? -15.954 0.864 11.788 1.00 96.75 200 GLN A O 1
ATOM 1574 N N . GLN A 1 201 ? -14.676 1.696 13.453 1.00 96.31 201 GLN A N 1
ATOM 1575 C CA . GLN A 1 201 ? -13.438 1.789 12.678 1.00 96.31 201 GLN A CA 1
ATOM 1576 C C . GLN A 1 201 ? -12.984 0.411 12.197 1.00 96.31 201 GLN A C 1
ATOM 1578 O O . GLN A 1 201 ? -12.784 0.230 11.004 1.00 96.31 201 GLN A O 1
ATOM 1583 N N . LEU A 1 202 ? -12.914 -0.588 13.081 1.00 95.81 202 LEU A N 1
ATOM 1584 C CA . LEU A 1 202 ? -12.528 -1.956 12.717 1.00 95.81 202 LEU A CA 1
ATOM 1585 C C . LEU A 1 202 ? -13.448 -2.556 11.648 1.00 95.81 202 LEU A C 1
ATOM 1587 O O . LEU A 1 202 ? -12.975 -3.149 10.680 1.00 95.81 202 LEU A O 1
ATOM 1591 N N . LYS A 1 203 ? -14.765 -2.355 11.780 1.00 94.56 203 LYS A N 1
ATOM 1592 C CA . LYS A 1 203 ? -15.734 -2.821 10.780 1.00 94.56 203 LYS A CA 1
ATOM 1593 C C . LYS A 1 203 ? -15.550 -2.116 9.432 1.00 94.56 203 LYS A C 1
ATOM 1595 O O . LYS A 1 203 ? -15.609 -2.775 8.398 1.00 94.56 203 LYS A O 1
ATOM 1600 N N . GLY A 1 204 ? -15.343 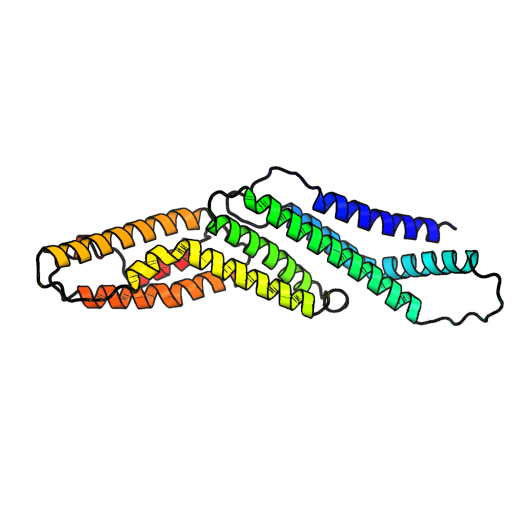-0.797 9.444 1.00 94.88 204 GLY A N 1
ATOM 1601 C CA . GLY A 1 204 ? -15.091 -0.008 8.236 1.00 94.88 204 GLY A CA 1
ATOM 1602 C C . GLY A 1 204 ? -13.795 -0.422 7.541 1.00 94.88 204 GLY A C 1
ATOM 1603 O O . GLY A 1 204 ? -13.805 -0.695 6.345 1.00 94.88 204 GLY A O 1
ATOM 1604 N N . LEU A 1 205 ? -12.714 -0.570 8.309 1.00 94.62 205 LEU A N 1
ATOM 1605 C CA . LEU A 1 205 ? -11.415 -1.020 7.815 1.00 94.62 205 LEU A CA 1
ATOM 1606 C C . LEU A 1 205 ? -11.506 -2.422 7.217 1.00 94.62 205 LEU A C 1
ATOM 1608 O O . LEU A 1 205 ? -11.044 -2.613 6.099 1.00 94.62 205 LEU A O 1
ATOM 1612 N N . SER A 1 206 ? -12.160 -3.374 7.888 1.00 92.50 206 SER A N 1
ATOM 1613 C CA . SER A 1 206 ? -12.365 -4.719 7.333 1.00 92.50 206 SER A CA 1
ATOM 1614 C C . SER A 1 206 ? -13.145 -4.693 6.019 1.00 92.50 206 SER A C 1
ATOM 1616 O O . SER A 1 206 ? -12.718 -5.311 5.046 1.00 92.50 206 SER A O 1
ATOM 1618 N N . ALA A 1 207 ? -14.238 -3.929 5.939 1.00 92.81 207 ALA A N 1
ATOM 1619 C CA . ALA A 1 207 ? -15.001 -3.798 4.699 1.00 92.81 207 ALA A CA 1
ATOM 1620 C C . ALA A 1 207 ? -14.154 -3.208 3.557 1.00 92.81 207 ALA A C 1
ATOM 1622 O O . ALA A 1 207 ? -14.144 -3.759 2.461 1.00 92.81 207 ALA A O 1
ATOM 1623 N N . GLN A 1 208 ? -13.399 -2.144 3.836 1.00 92.50 208 GLN A N 1
ATOM 1624 C CA . GLN A 1 208 ? -12.547 -1.464 2.862 1.00 92.50 208 GLN A CA 1
ATOM 1625 C C . GLN A 1 208 ? -11.385 -2.349 2.387 1.00 92.50 208 GLN A C 1
ATOM 1627 O O . GLN A 1 208 ? -11.159 -2.503 1.191 1.00 92.50 208 GLN A O 1
ATOM 1632 N N . HIS A 1 209 ? -10.677 -3.004 3.307 1.00 91.88 209 HIS A N 1
ATOM 1633 C CA . HIS A 1 209 ? -9.491 -3.802 2.983 1.00 91.88 209 HIS A CA 1
ATOM 1634 C C . HIS A 1 209 ? -9.831 -5.155 2.343 1.00 91.88 209 HIS A C 1
ATOM 1636 O O . HIS A 1 209 ? -8.949 -5.789 1.772 1.00 91.88 209 HIS A O 1
ATOM 1642 N N . ARG A 1 210 ? -11.097 -5.595 2.382 1.00 91.44 210 ARG A N 1
ATOM 1643 C CA . ARG A 1 210 ? -11.604 -6.708 1.555 1.00 91.44 210 ARG A CA 1
ATOM 1644 C C . ARG A 1 210 ? -11.764 -6.324 0.080 1.00 91.44 210 ARG A C 1
ATOM 1646 O O . ARG A 1 210 ? -11.799 -7.204 -0.778 1.00 91.44 210 ARG A O 1
ATOM 1653 N N . GLU A 1 211 ? -11.907 -5.034 -0.219 1.00 92.62 211 GLU A N 1
ATOM 1654 C CA . GLU A 1 211 ? -12.027 -4.526 -1.589 1.00 92.62 211 GLU A CA 1
ATOM 1655 C C . GLU A 1 211 ? -10.678 -4.163 -2.207 1.00 92.62 211 GLU A C 1
ATOM 1657 O O . GLU A 1 211 ? -10.590 -4.061 -3.427 1.00 92.62 211 GLU A O 1
ATOM 1662 N N . TRP A 1 212 ? -9.645 -3.969 -1.386 1.00 95.06 212 TRP A N 1
ATOM 1663 C CA . TRP A 1 212 ? -8.299 -3.606 -1.828 1.00 95.06 212 TRP A CA 1
ATOM 1664 C C . TRP A 1 212 ? -7.421 -4.842 -2.016 1.00 95.06 212 TRP A C 1
ATOM 1666 O O . TRP A 1 212 ? -7.655 -5.880 -1.396 1.00 95.06 212 TRP A O 1
ATOM 1676 N N . ALA A 1 213 ? -6.388 -4.724 -2.846 1.00 95.50 213 ALA A N 1
ATOM 1677 C CA . ALA A 1 213 ? -5.502 -5.832 -3.186 1.00 95.50 213 ALA A CA 1
ATOM 1678 C C . ALA A 1 213 ? -4.031 -5.485 -2.931 1.00 95.50 213 ALA A C 1
ATOM 1680 O O . ALA A 1 213 ? -3.572 -4.401 -3.275 1.00 95.50 213 ALA A O 1
ATOM 1681 N N . ILE A 1 214 ? -3.266 -6.435 -2.390 1.00 96.81 214 ILE A N 1
ATOM 1682 C CA . ILE A 1 214 ? -1.794 -6.397 -2.386 1.00 96.81 214 ILE A CA 1
ATOM 1683 C C . ILE A 1 214 ? -1.335 -7.704 -3.032 1.00 96.81 214 ILE A C 1
ATOM 1685 O O . ILE A 1 214 ? -1.302 -8.727 -2.346 1.00 96.81 214 ILE A O 1
ATOM 1689 N N . PRO A 1 215 ? -1.022 -7.705 -4.340 1.00 95.12 215 PRO A N 1
ATOM 1690 C CA . PRO A 1 215 ? -0.729 -8.941 -5.071 1.00 95.12 215 PRO A CA 1
ATOM 1691 C C . PRO A 1 215 ? 0.542 -9.643 -4.602 1.00 95.12 215 PRO A C 1
ATOM 1693 O O . PRO A 1 215 ? 0.623 -10.864 -4.635 1.00 95.12 215 PRO A O 1
ATOM 1696 N N . ASP A 1 216 ? 1.544 -8.876 -4.172 1.00 95.88 216 ASP A N 1
ATOM 1697 C CA . ASP A 1 216 ? 2.816 -9.433 -3.727 1.00 95.88 216 ASP A CA 1
ATOM 1698 C C . ASP A 1 216 ? 2.686 -10.055 -2.329 1.00 95.88 216 ASP A C 1
ATOM 1700 O O . ASP A 1 216 ? 2.352 -9.376 -1.356 1.00 95.88 216 ASP A O 1
ATOM 1704 N N . ASP A 1 217 ? 2.953 -11.358 -2.233 1.00 94.25 217 ASP A N 1
ATOM 1705 C CA . ASP A 1 217 ? 2.772 -12.135 -1.006 1.00 94.25 217 ASP A CA 1
ATOM 1706 C C . ASP A 1 217 ? 3.692 -11.692 0.133 1.00 94.25 217 ASP A C 1
ATOM 1708 O O . ASP A 1 217 ? 3.318 -11.782 1.305 1.00 94.25 217 ASP A O 1
ATOM 1712 N N . GLU A 1 218 ? 4.918 -11.269 -0.178 1.00 94.94 218 GLU A N 1
ATOM 1713 C CA . GLU A 1 218 ? 5.886 -10.840 0.830 1.00 94.94 218 GLU A CA 1
ATOM 1714 C C . GLU A 1 218 ? 5.500 -9.483 1.401 1.00 94.94 218 GLU A C 1
ATOM 1716 O O . GLU A 1 218 ? 5.382 -9.348 2.621 1.00 94.94 218 GLU A O 1
ATOM 1721 N N . LEU A 1 219 ? 5.186 -8.528 0.531 1.00 96.25 219 LEU A N 1
ATOM 1722 C CA . LEU A 1 219 ? 4.675 -7.218 0.905 1.00 96.25 219 LEU A CA 1
ATOM 1723 C C . LEU A 1 219 ? 3.366 -7.337 1.693 1.00 96.25 219 LEU A C 1
ATOM 1725 O O . LEU A 1 219 ? 3.210 -6.699 2.736 1.00 96.25 219 LEU A O 1
ATOM 1729 N N . ARG A 1 220 ? 2.436 -8.195 1.250 1.00 95.94 220 ARG A N 1
ATOM 1730 C CA . ARG A 1 220 ? 1.163 -8.437 1.944 1.00 95.94 220 ARG A CA 1
ATOM 1731 C C . ARG A 1 220 ? 1.392 -8.992 3.348 1.00 95.94 220 ARG A C 1
ATOM 1733 O O . ARG A 1 220 ? 0.800 -8.493 4.309 1.00 95.94 220 ARG A O 1
ATOM 1740 N N . ARG A 1 221 ? 2.275 -9.987 3.494 1.00 95.19 221 ARG A N 1
ATOM 1741 C CA . ARG A 1 221 ? 2.676 -10.521 4.808 1.00 95.19 221 ARG A CA 1
ATOM 1742 C C . ARG A 1 221 ? 3.333 -9.453 5.672 1.00 95.19 221 ARG A C 1
ATOM 1744 O O . ARG A 1 221 ? 3.049 -9.386 6.865 1.00 95.19 221 ARG A O 1
ATOM 1751 N N . GLU A 1 222 ? 4.183 -8.613 5.092 1.00 95.81 222 GLU A N 1
ATOM 1752 C CA . GLU A 1 222 ? 4.869 -7.549 5.815 1.00 95.81 222 GLU A CA 1
ATOM 1753 C C . GLU A 1 222 ? 3.889 -6.510 6.375 1.00 95.81 222 GLU A C 1
ATOM 1755 O O . GLU A 1 222 ? 3.948 -6.189 7.563 1.00 95.81 222 GLU A O 1
ATOM 1760 N N . VAL A 1 223 ? 2.947 -6.041 5.551 1.00 96.62 223 VAL A N 1
ATOM 1761 C CA . VAL A 1 223 ? 1.894 -5.097 5.956 1.00 96.62 223 VAL A CA 1
ATOM 1762 C C . VAL A 1 223 ? 1.046 -5.682 7.083 1.00 96.62 223 VAL A C 1
ATOM 1764 O O . VAL A 1 223 ? 0.876 -5.038 8.120 1.00 96.62 223 VAL A O 1
ATOM 1767 N N . ARG A 1 224 ? 0.560 -6.920 6.922 1.00 95.69 224 ARG A N 1
ATOM 1768 C CA . ARG A 1 224 ? -0.239 -7.605 7.951 1.00 95.69 224 ARG A CA 1
ATOM 1769 C C . ARG A 1 224 ? 0.543 -7.772 9.253 1.00 95.69 224 ARG A C 1
ATOM 1771 O O . ARG A 1 224 ? 0.010 -7.495 10.323 1.00 95.69 224 ARG A O 1
ATOM 1778 N N . ARG A 1 225 ? 1.819 -8.162 9.178 1.00 95.88 225 ARG A N 1
ATOM 1779 C CA . ARG A 1 225 ? 2.692 -8.313 10.351 1.00 95.88 225 ARG A CA 1
ATOM 1780 C C . ARG A 1 225 ? 2.870 -6.993 11.101 1.00 95.88 225 ARG A C 1
ATOM 1782 O O . ARG A 1 225 ? 2.758 -6.990 12.324 1.00 95.88 225 ARG A O 1
ATOM 1789 N N . THR A 1 226 ? 3.129 -5.891 10.394 1.00 96.25 226 THR A N 1
ATOM 1790 C CA . THR A 1 226 ? 3.254 -4.559 11.009 1.00 96.25 226 THR A CA 1
ATOM 1791 C C . THR A 1 226 ? 1.961 -4.154 11.712 1.00 96.25 226 THR A C 1
ATOM 1793 O O . THR A 1 226 ? 2.003 -3.744 12.868 1.00 96.25 226 THR A O 1
ATOM 1796 N N . LEU A 1 227 ? 0.810 -4.350 11.061 1.00 96.06 227 LEU A N 1
ATOM 1797 C CA . LEU A 1 227 ? -0.498 -4.058 11.651 1.00 96.06 227 LEU A CA 1
ATOM 1798 C C . LEU A 1 227 ? -0.759 -4.878 12.916 1.00 96.06 227 LEU A C 1
ATOM 1800 O O . LEU A 1 227 ? -1.102 -4.318 13.953 1.00 96.06 227 LEU A O 1
ATOM 1804 N N . LEU A 1 228 ? -0.563 -6.195 12.853 1.00 96.50 228 LEU A N 1
ATOM 1805 C CA . LEU A 1 228 ? -0.794 -7.097 13.983 1.00 96.50 228 LEU A CA 1
ATOM 1806 C C . LEU A 1 228 ? 0.126 -6.811 15.166 1.00 96.50 228 LEU A C 1
ATOM 1808 O O . LEU A 1 228 ? -0.320 -6.886 16.311 1.00 96.50 228 LEU A O 1
ATOM 1812 N N . GLY A 1 229 ? 1.390 -6.480 14.887 1.00 96.88 229 GLY A N 1
ATOM 1813 C CA . GLY A 1 229 ? 2.392 -6.166 15.903 1.00 96.88 229 GLY A CA 1
ATOM 1814 C C . GLY A 1 229 ? 2.029 -4.956 16.763 1.00 96.88 229 GLY A C 1
ATOM 1815 O O . GLY A 1 229 ? 2.488 -4.863 17.897 1.00 96.88 229 GLY A O 1
ATOM 1816 N N . GLU A 1 230 ? 1.175 -4.065 16.262 1.00 96.19 230 GLU A N 1
ATOM 1817 C CA . GLU A 1 230 ? 0.720 -2.885 16.991 1.00 96.19 230 GLU A CA 1
ATOM 1818 C C . GLU A 1 230 ? -0.733 -3.012 17.474 1.00 96.19 230 GLU A C 1
ATOM 1820 O O . GLU A 1 230 ? -1.036 -2.758 18.643 1.00 96.19 230 GLU A O 1
ATOM 1825 N N . LEU A 1 231 ? -1.636 -3.456 16.598 1.00 97.12 231 LEU A N 1
ATOM 1826 C CA . LEU A 1 231 ? -3.072 -3.524 16.858 1.00 97.12 231 LEU A CA 1
ATOM 1827 C C . LEU A 1 231 ? -3.415 -4.481 17.998 1.00 97.12 231 LEU A C 1
ATOM 1829 O O . LEU A 1 231 ? -4.144 -4.104 18.919 1.00 97.12 231 LEU A O 1
ATOM 1833 N N . VAL A 1 232 ? -2.900 -5.713 17.943 1.00 97.12 232 VAL A N 1
ATOM 1834 C CA . VAL A 1 232 ? -3.266 -6.756 18.910 1.00 97.12 232 VAL A CA 1
ATOM 1835 C C . VAL A 1 232 ? -2.793 -6.388 20.320 1.00 97.12 232 VAL A C 1
ATOM 1837 O O . VAL A 1 232 ? -3.630 -6.425 21.227 1.00 97.12 232 VAL A O 1
ATOM 1840 N N . PRO A 1 233 ? -1.529 -5.968 20.550 1.00 97.56 233 PRO A N 1
ATOM 1841 C CA . PRO A 1 233 ? -1.085 -5.579 21.887 1.00 97.56 233 PRO A CA 1
ATOM 1842 C C . PRO A 1 233 ? -1.835 -4.369 22.448 1.00 97.56 233 PRO A C 1
ATOM 1844 O O . PRO A 1 233 ? -2.264 -4.401 23.602 1.00 97.56 233 PRO A O 1
ATOM 1847 N N . LEU A 1 234 ? -2.039 -3.316 21.644 1.00 97.38 234 LEU A N 1
ATOM 1848 C CA . LEU A 1 234 ? -2.730 -2.108 22.103 1.00 97.38 234 LEU A CA 1
ATOM 1849 C C . LEU A 1 234 ? -4.191 -2.388 22.466 1.00 97.38 234 LEU A C 1
ATOM 1851 O O . LEU A 1 234 ? -4.653 -1.974 23.531 1.00 97.38 234 LEU A O 1
ATOM 1855 N N . TYR A 1 235 ? -4.912 -3.112 21.607 1.00 97.38 235 TYR A N 1
ATOM 1856 C CA . TYR A 1 235 ? -6.306 -3.455 21.868 1.00 97.38 235 TYR A CA 1
ATOM 1857 C C . TYR A 1 235 ? -6.449 -4.396 23.063 1.00 97.38 235 TYR A C 1
ATOM 1859 O O . TYR A 1 235 ? -7.301 -4.163 23.918 1.00 97.38 235 TYR A O 1
ATOM 1867 N N . THR A 1 236 ? -5.598 -5.423 23.160 1.00 96.12 236 THR A N 1
ATOM 1868 C CA . THR A 1 236 ? -5.631 -6.386 24.272 1.00 96.12 236 THR A CA 1
ATOM 1869 C C . THR A 1 236 ? -5.400 -5.678 25.603 1.00 96.12 236 THR A C 1
ATOM 1871 O O . THR A 1 236 ? -6.221 -5.818 26.507 1.00 96.12 236 THR A O 1
ATOM 1874 N N . LYS A 1 237 ? -4.384 -4.808 25.680 1.00 95.50 237 LYS A N 1
ATOM 1875 C CA . LYS A 1 237 ? -4.104 -3.991 26.867 1.00 95.50 237 LYS A CA 1
ATOM 1876 C C . LYS A 1 237 ? -5.293 -3.111 27.267 1.00 95.50 237 LYS A C 1
ATOM 1878 O O . LYS A 1 237 ? -5.658 -3.060 28.439 1.00 95.50 237 LYS A O 1
ATOM 1883 N N . MET A 1 238 ? -5.901 -2.406 26.308 1.00 95.38 238 MET A N 1
ATOM 1884 C CA . MET A 1 238 ? -7.073 -1.563 26.574 1.00 95.38 238 MET A CA 1
ATOM 1885 C C . MET A 1 238 ? -8.273 -2.395 27.047 1.00 95.38 238 MET A C 1
ATOM 1887 O O . MET A 1 238 ? -8.976 -1.999 27.977 1.00 95.38 238 MET A O 1
ATOM 1891 N N . ARG A 1 239 ? -8.520 -3.537 26.401 1.00 94.06 239 ARG A N 1
ATOM 1892 C CA . ARG A 1 239 ? -9.622 -4.444 26.725 1.00 94.06 239 ARG A CA 1
ATOM 1893 C C . ARG A 1 239 ? -9.486 -5.006 28.135 1.00 94.06 239 ARG A C 1
ATOM 1895 O O . ARG A 1 239 ? -10.462 -4.970 28.872 1.00 94.06 239 ARG A O 1
ATOM 1902 N N . GLU A 1 240 ? -8.306 -5.503 28.495 1.00 93.00 240 GLU A N 1
ATOM 1903 C CA . GLU A 1 240 ? -8.017 -6.046 29.827 1.00 93.00 240 GLU A CA 1
ATOM 1904 C C . GLU A 1 240 ? -8.172 -4.976 30.905 1.00 93.00 240 GLU A C 1
ATOM 1906 O O . GLU A 1 240 ? -8.863 -5.200 31.892 1.00 93.00 240 GLU A O 1
ATOM 1911 N N . HIS A 1 241 ? -7.630 -3.775 30.674 1.00 92.88 241 HIS A N 1
ATOM 1912 C CA . HIS A 1 241 ? -7.770 -2.664 31.613 1.00 92.88 241 HIS A CA 1
ATOM 1913 C C . HIS A 1 241 ? -9.239 -2.331 31.917 1.00 92.88 241 HIS A C 1
ATOM 1915 O O . HIS A 1 241 ? -9.596 -2.109 33.070 1.00 92.88 241 HIS A O 1
ATOM 1921 N N . TYR A 1 242 ? -10.103 -2.307 30.898 1.00 92.00 242 TYR A N 1
ATOM 1922 C CA . TYR A 1 242 ? -11.521 -1.988 31.077 1.00 92.00 242 TYR A CA 1
ATOM 1923 C C . TYR A 1 242 ? -12.411 -3.193 31.408 1.00 92.00 242 TYR A C 1
ATOM 1925 O O . TYR A 1 242 ? -13.615 -3.004 31.583 1.00 92.00 242 TYR A O 1
ATOM 1933 N N . TRP A 1 243 ? -11.858 -4.406 31.506 1.00 87.56 243 TRP A N 1
ATOM 1934 C CA . TRP A 1 243 ? -12.631 -5.611 31.816 1.00 87.56 243 TRP A CA 1
ATOM 1935 C C . TRP A 1 243 ? -13.138 -5.605 33.263 1.00 87.56 243 TRP A C 1
ATOM 1937 O O . TRP A 1 243 ? -14.327 -5.809 33.499 1.00 87.56 243 TRP A O 1
ATOM 1947 N N . ASP A 1 244 ? -12.262 -5.265 34.210 1.00 84.75 244 ASP A N 1
ATOM 1948 C CA . ASP A 1 244 ? -12.573 -5.244 35.648 1.00 84.75 244 ASP A CA 1
ATOM 1949 C C . ASP A 1 244 ? -13.087 -3.878 36.140 1.00 84.75 244 ASP A C 1
ATOM 1951 O O . ASP A 1 244 ? -13.374 -3.673 37.321 1.00 84.75 244 ASP A O 1
ATOM 1955 N N . VAL A 1 245 ? -13.223 -2.913 35.229 1.00 88.44 245 VAL A N 1
ATOM 1956 C CA . VAL A 1 245 ? -13.606 -1.535 35.534 1.00 88.44 245 VAL A CA 1
ATOM 1957 C C . VAL A 1 245 ? -15.085 -1.310 35.233 1.00 88.44 245 VAL A C 1
ATOM 1959 O O . VAL A 1 245 ? -15.567 -1.535 34.122 1.00 88.44 245 VAL A O 1
ATOM 1962 N N . PHE A 1 246 ? -15.831 -0.766 36.197 1.00 88.38 246 PHE A N 1
ATOM 1963 C CA . PHE A 1 246 ? -17.248 -0.468 35.990 1.00 88.38 246 PHE A CA 1
ATOM 1964 C C . PHE A 1 246 ? -17.454 0.752 35.075 1.00 88.38 246 PHE A C 1
ATOM 1966 O O . PHE A 1 246 ? -17.588 1.888 35.529 1.00 88.38 246 PHE A O 1
ATOM 1973 N N . PHE A 1 247 ? -17.562 0.522 33.764 1.00 90.81 247 PHE A N 1
ATOM 1974 C CA . PHE A 1 247 ? -17.933 1.556 32.786 1.00 90.81 247 PHE A CA 1
ATOM 1975 C C . PHE A 1 247 ? -19.343 1.370 32.196 1.00 90.81 247 PHE A C 1
ATOM 1977 O O . PHE A 1 247 ? -19.928 2.309 31.641 1.00 90.81 247 PHE A O 1
ATOM 1984 N N . SER A 1 248 ? -19.927 0.177 32.323 1.00 89.94 248 SER A N 1
ATOM 1985 C CA . SER A 1 248 ? -21.247 -0.188 31.800 1.00 89.94 248 SER A CA 1
ATOM 1986 C C . SER A 1 248 ? -21.873 -1.290 32.655 1.00 89.94 248 SER A C 1
ATOM 1988 O O . SER A 1 248 ? -21.164 -2.118 33.208 1.00 89.94 248 SER A O 1
ATOM 1990 N N . LYS A 1 249 ? -23.211 -1.349 32.708 1.00 87.69 249 LYS A N 1
ATOM 1991 C CA . LYS A 1 249 ? -23.934 -2.497 33.291 1.00 87.69 249 LYS A CA 1
ATOM 1992 C C . LYS A 1 249 ? -23.833 -3.766 32.431 1.00 87.69 249 LYS A C 1
ATOM 1994 O O . LYS A 1 249 ? -24.156 -4.839 32.915 1.00 87.69 249 LYS A O 1
ATOM 1999 N N . LYS A 1 250 ? -23.479 -3.610 31.150 1.00 89.12 250 LYS A N 1
ATOM 2000 C CA . LYS A 1 250 ? -23.266 -4.684 30.168 1.00 89.12 250 LYS A CA 1
ATOM 2001 C C . LYS A 1 250 ? -22.013 -4.358 29.344 1.00 89.12 250 LYS A C 1
ATOM 2003 O O . LYS A 1 250 ? -22.145 -3.692 28.309 1.00 89.12 250 LYS A O 1
ATOM 2008 N N . PRO A 1 251 ? -20.802 -4.640 29.851 1.00 86.06 251 PRO A N 1
ATOM 2009 C CA . PRO A 1 251 ? -19.543 -4.404 29.138 1.00 86.06 251 PRO A CA 1
ATOM 2010 C C . PRO A 1 251 ? -19.437 -5.165 27.807 1.00 86.06 251 PRO A C 1
ATOM 2012 O O . PRO A 1 251 ? -18.882 -4.647 26.839 1.00 86.06 251 PRO A O 1
ATOM 2015 N N . GLU A 1 252 ? -20.056 -6.341 27.721 1.00 87.38 252 GLU A N 1
ATOM 2016 C CA . GLU A 1 252 ? -20.031 -7.255 26.570 1.00 87.38 252 GLU A CA 1
ATOM 2017 C C . GLU A 1 252 ? -20.683 -6.639 25.324 1.00 87.38 252 GLU A C 1
ATOM 2019 O O . GLU A 1 252 ? -20.330 -6.960 24.196 1.00 87.38 252 GLU A O 1
ATOM 2024 N N . ALA A 1 253 ? -21.605 -5.689 25.513 1.00 89.56 253 ALA A N 1
ATOM 2025 C CA . ALA A 1 253 ? -22.214 -4.946 24.410 1.00 89.56 253 ALA A CA 1
ATOM 2026 C C . ALA A 1 253 ? -21.244 -3.957 23.727 1.00 89.56 253 ALA A C 1
ATOM 2028 O O . ALA A 1 253 ? -21.565 -3.420 22.668 1.00 89.56 253 ALA A O 1
ATOM 2029 N N . TYR A 1 254 ? -20.092 -3.673 24.347 1.00 91.44 254 TYR A N 1
ATOM 2030 C CA . TYR A 1 254 ? -19.086 -2.720 23.867 1.00 91.44 254 TYR A CA 1
ATOM 2031 C C . TYR A 1 254 ? -17.784 -3.410 23.465 1.00 91.44 254 TYR A C 1
ATOM 2033 O O . TYR A 1 254 ? -17.169 -3.029 22.471 1.00 91.44 254 TYR A O 1
ATOM 2041 N N . ILE A 1 255 ? -17.368 -4.426 24.218 1.00 91.69 255 ILE A N 1
ATOM 2042 C CA . ILE A 1 255 ? -16.156 -5.200 23.953 1.00 91.69 255 ILE A CA 1
ATOM 2043 C C . ILE A 1 255 ? -16.511 -6.316 22.964 1.00 91.69 255 ILE A C 1
ATOM 2045 O O . ILE A 1 255 ? -16.826 -7.433 23.357 1.00 91.69 255 ILE A O 1
ATOM 2049 N N . THR A 1 256 ? -16.532 -5.977 21.672 1.00 90.81 256 THR A N 1
ATOM 2050 C CA . THR A 1 256 ? -17.008 -6.877 20.606 1.00 90.81 256 THR A CA 1
ATOM 2051 C C . THR A 1 256 ? -15.946 -7.849 20.102 1.00 90.81 256 THR A C 1
ATOM 2053 O O . THR A 1 256 ? -16.297 -8.939 19.667 1.00 90.81 256 THR A O 1
ATOM 2056 N N . TYR A 1 257 ? -14.672 -7.463 20.143 1.00 93.56 257 TYR A N 1
ATOM 2057 C CA . TYR A 1 257 ? -13.579 -8.250 19.580 1.00 93.56 257 TYR A CA 1
ATOM 2058 C C . TYR A 1 257 ? -12.661 -8.766 20.688 1.00 93.56 257 TYR A C 1
ATOM 2060 O O . TYR A 1 257 ? -12.512 -8.159 21.752 1.00 93.56 257 TYR A O 1
ATOM 2068 N N . THR A 1 258 ? -12.013 -9.890 20.428 1.00 93.94 258 THR A N 1
ATOM 2069 C CA . THR A 1 258 ? -10.838 -10.368 21.157 1.00 93.94 258 THR A CA 1
ATOM 2070 C C . THR A 1 258 ? -9.574 -10.098 20.341 1.00 93.94 258 THR A C 1
ATOM 2072 O O . THR A 1 258 ? -9.645 -9.788 19.152 1.00 93.94 258 THR A O 1
ATOM 2075 N N . GLY A 1 259 ? -8.396 -10.233 20.958 1.00 94.25 259 GLY A N 1
ATOM 2076 C CA . GLY A 1 259 ? -7.131 -10.153 20.217 1.00 94.25 259 GLY A CA 1
ATOM 2077 C C . GLY A 1 259 ? -7.049 -11.182 19.080 1.00 94.25 259 GLY A C 1
ATOM 2078 O O . GLY A 1 259 ? -6.503 -10.879 18.022 1.00 94.25 259 GLY A O 1
ATOM 2079 N N . GLU A 1 260 ? -7.662 -12.353 19.267 1.00 94.94 260 GLU A N 1
ATOM 2080 C CA . GLU A 1 260 ? -7.707 -13.411 18.257 1.00 94.94 260 GLU A CA 1
ATOM 2081 C C . GLU A 1 260 ? -8.680 -13.091 17.117 1.00 94.94 260 GLU A C 1
ATOM 2083 O O . GLU A 1 260 ? -8.368 -13.342 15.955 1.00 94.94 260 GLU A O 1
ATOM 2088 N N . ASP A 1 261 ? -9.815 -12.446 17.411 1.00 95.19 261 ASP A N 1
ATOM 2089 C CA . ASP A 1 261 ? -10.725 -11.966 16.363 1.00 95.19 261 ASP A CA 1
ATOM 2090 C C . ASP A 1 261 ? -10.048 -10.912 15.479 1.00 95.19 261 ASP A C 1
ATOM 2092 O O . ASP A 1 261 ? -10.206 -10.931 14.259 1.00 95.19 261 ASP A O 1
ATOM 2096 N N . LEU A 1 262 ? -9.258 -10.009 16.076 1.00 95.69 262 LEU A N 1
ATOM 2097 C CA . LEU A 1 262 ? -8.482 -9.020 15.320 1.00 95.69 262 LEU A CA 1
ATOM 2098 C C . LEU A 1 262 ? -7.387 -9.678 14.483 1.00 95.69 262 LEU A C 1
ATOM 2100 O O . LEU A 1 262 ? -7.167 -9.270 13.343 1.00 95.69 262 LEU A O 1
ATOM 2104 N N . ARG A 1 263 ? -6.724 -10.707 15.025 1.00 95.69 263 ARG A N 1
ATOM 2105 C CA . ARG A 1 263 ? -5.743 -11.493 14.276 1.00 95.69 263 ARG A CA 1
ATOM 2106 C C . ARG A 1 263 ? -6.374 -12.111 13.039 1.00 95.69 263 ARG A C 1
ATOM 2108 O O . ARG A 1 263 ? -5.909 -11.861 11.928 1.00 95.69 263 ARG A O 1
ATOM 2115 N N . ARG A 1 264 ? -7.471 -12.838 13.238 1.00 94.44 264 ARG A N 1
ATOM 2116 C CA . ARG A 1 264 ? -8.220 -13.487 12.165 1.00 94.44 264 ARG A CA 1
ATOM 2117 C C . ARG A 1 264 ? -8.677 -12.484 11.113 1.00 94.44 264 ARG A C 1
ATOM 2119 O O . ARG A 1 264 ? -8.476 -12.706 9.927 1.00 94.44 264 ARG A O 1
ATOM 2126 N N . MET A 1 265 ? -9.215 -11.345 11.545 1.00 93.25 265 MET A N 1
ATOM 2127 C CA . MET A 1 265 ? -9.644 -10.274 10.646 1.00 93.25 265 MET A CA 1
ATOM 2128 C C . MET A 1 265 ? -8.502 -9.797 9.733 1.00 93.25 265 MET A C 1
ATOM 2130 O O . MET A 1 265 ? -8.688 -9.677 8.527 1.00 93.25 265 MET A O 1
ATOM 2134 N N . VAL A 1 266 ? -7.305 -9.547 10.267 1.00 93.69 266 VAL A N 1
ATOM 2135 C CA . VAL A 1 266 ? -6.177 -9.062 9.448 1.00 93.69 266 VAL A CA 1
ATOM 2136 C C . VAL A 1 266 ? -5.584 -10.169 8.565 1.00 93.69 266 VAL A C 1
ATOM 2138 O O . VAL A 1 266 ? -5.153 -9.898 7.444 1.00 93.69 266 VAL A O 1
ATOM 2141 N N . GLU A 1 267 ? -5.528 -11.408 9.052 1.00 91.25 267 GLU A N 1
ATOM 2142 C CA . GLU A 1 267 ? -4.904 -12.529 8.337 1.00 91.25 267 GLU A CA 1
ATOM 2143 C C . GLU A 1 267 ? -5.803 -13.116 7.239 1.00 91.25 267 GLU A C 1
ATOM 2145 O O . GLU A 1 267 ? -5.304 -13.430 6.153 1.00 91.25 267 GLU A O 1
ATOM 2150 N N . GLU A 1 268 ? -7.107 -13.226 7.495 1.00 86.19 268 GLU A N 1
ATOM 2151 C CA . GLU A 1 268 ? -8.074 -13.870 6.600 1.00 86.19 268 GLU A CA 1
ATOM 2152 C C . GLU A 1 268 ? -8.821 -12.866 5.714 1.00 86.19 268 GLU A C 1
ATOM 2154 O O . GLU A 1 268 ? -8.986 -13.120 4.521 1.00 86.19 268 GLU A O 1
ATOM 2159 N N . ASP A 1 269 ? -9.244 -11.711 6.245 1.00 80.88 269 ASP A N 1
ATOM 2160 C CA . ASP A 1 269 ? -10.129 -10.813 5.489 1.00 80.88 269 ASP A CA 1
ATOM 2161 C C . ASP A 1 269 ? -9.377 -9.815 4.606 1.00 80.88 269 ASP A C 1
ATOM 2163 O O . ASP A 1 269 ? -9.818 -9.509 3.491 1.00 80.88 269 ASP A O 1
ATOM 2167 N N . PHE A 1 270 ? -8.272 -9.255 5.102 1.00 85.12 270 PHE A N 1
ATOM 2168 C CA . PHE A 1 270 ? -7.626 -8.123 4.435 1.00 85.12 270 PHE A CA 1
ATOM 2169 C C . PHE A 1 270 ? -6.902 -8.594 3.194 1.00 85.12 270 PHE A C 1
ATOM 2171 O O . PHE A 1 270 ? -6.051 -9.470 3.286 1.00 85.12 270 PHE A O 1
ATOM 2178 N N . PHE A 1 271 ? -7.173 -7.982 2.045 1.00 85.25 271 PHE A N 1
ATOM 2179 C CA . PHE A 1 271 ? -6.567 -8.351 0.767 1.00 85.25 271 PHE A CA 1
ATOM 2180 C C . PHE A 1 271 ? -6.891 -9.793 0.332 1.00 85.25 271 PHE A C 1
ATOM 2182 O O . PHE A 1 271 ? -6.121 -10.414 -0.398 1.00 85.25 271 PHE A O 1
ATOM 2189 N N . SER A 1 272 ? -8.028 -10.341 0.772 1.00 69.56 272 SER A N 1
ATOM 2190 C CA . SER A 1 272 ? -8.497 -11.703 0.446 1.00 69.56 272 SER A CA 1
ATOM 2191 C C . SER A 1 272 ? -8.783 -11.942 -1.043 1.00 69.56 272 SER A C 1
ATOM 2193 O O . SER A 1 272 ? -8.939 -13.086 -1.461 1.00 69.56 272 SER A O 1
ATOM 2195 N N . ARG A 1 273 ? -8.853 -10.876 -1.850 1.00 61.88 273 ARG A N 1
ATOM 2196 C CA . ARG A 1 273 ? -9.052 -10.933 -3.307 1.00 61.88 273 ARG A CA 1
ATOM 2197 C C . ARG A 1 273 ? -7.751 -10.957 -4.123 1.00 61.88 273 ARG A C 1
ATOM 2199 O O . ARG A 1 273 ? -7.842 -10.978 -5.349 1.00 61.88 273 ARG A O 1
ATOM 2206 N N . SER A 1 274 ? -6.586 -10.905 -3.468 1.00 57.34 274 SER A N 1
ATOM 2207 C CA . SER A 1 274 ? -5.262 -10.838 -4.122 1.00 57.34 274 SER A CA 1
ATOM 2208 C C . SER A 1 274 ? -4.632 -12.203 -4.337 1.00 57.34 274 SER A C 1
ATOM 2210 O O . SER A 1 274 ? -4.787 -13.063 -3.442 1.00 57.34 274 SER A O 1
#

Radius of gyration: 27.3 Å; chains: 1; bounding box: 69×26×82 Å

InterPro domains:
  IPR004140 Exocyst complex component Exo70 [PTHR12542] (2-271)
  IPR016159 Cullin repeat-like-containing domain superfamily [SSF74788] (2-268)
  IPR046364 Exocyst complex subunit Exo70, C-terminal [PF03081] (2-267)

Secondary structure (DSSP, 8-state):
-HHHHHHHHHHHHHHHHHHHHHT-------TT----HHHHHHHHHHHHHHHTHHHHHHHHHHHHHHHHTTT--S-------THHHHHHHHHHHHHHHHHHHHHHHHHHHHHTT-SSHHHHHHHHHHHHHHHHHHHHHTTGGGTS-HHHHHHHHHHHHHHHHHHHHHHHHHHHHHHHS------SHHHHHHHHHHHHHHHHHHHHHHHHHTT-----HHHHHHHHHHHHHHHHHHHHHHHHHHHSS-S-S-GGGT----HHHHHHIIIIITTTT-

Foldseek 3Di:
DVLLVVLVVVLVVLVVLLVCLLPPPDLDDPQQLAADPSLVVLLVVVLVCLVCLVVQLVSQLVSVVVVVVVVDPDDDDDDPDPVSSVVSLQSSLVSSVSSVVSNLVSLLVSLVVDPQQLSSLSNSLQSLCSNLVSCVVSVVVSRHPPVNSVVSVVSSVVSLVRNCCSLCVVLLVLLPPDQDQDPDLVVLVVLLVSLVVNVVSLVVSLVSQLSHARPDPVVLVVSLCVCLVRVLVSLQVSCVSCVPGPSDPCCCVRNPDHSVNSNCSSPCRGNVVD